Protein AF-A0A2J8VV46-F1 (afdb_monomer)

Radius of gyration: 26.84 Å; Cα contacts (8 Å, |Δi|>4): 130; chains: 1; bounding box: 51×38×91 Å

Secondary structure (DSSP, 8-state):
-HHHHHHHHHHHHHHHHHHHHHHHHHHHHHHHHHHHHHHHHHHHHHHHHHHHHHHHTT-HHHHHHHHHHTT-HHHHHHHHHHS-HHHHHTSSSPSS-HHHHHHHHHHHHH--SSSHHHHHHHHHHHHHT--TT-TTTHHHHHHHHHHHHHHHHHHHHH-TT-TTHHHHHHHHHHTT-

Sequence (177 aa):
QSATEQMAATVASSVRAEVQHQLHVAVGSLQESILAQVQRIVKGEAQQAHILQLLQQGHLNQAFQQALTAADLNLVLYVCETVDPAQVFGQPPCPLSQPVLLSLIQQLASDLGTRTDLKLSYLEEAVMHLDHSDPITRDHMGSVMAQVRQKLFQFLQAEPHNSLGKAARRLSLMLHG

Foldseek 3Di:
DVVVVVVVVVVVVVVVVVVVVVVVVVVVVVVVVVVVVVVVVVVVVVLLVVLVVCVVVVVLQVSLVSQLVVVDLVSNVSSLVVDDLCSQLVDVPRSHDQVSLLSLLLSLLVDCPPPNVSSLSSNQSSLVNHDCPDPVCVVVNLVSLVSSLVSLVVVCVVCVPDPCNVSSVVSNVSSVD

InterPro domains:
  IPR044938 Enhancer of mRNA-decapping protein 4, conserved C-terminal domain superfamily [G3DSA:1.10.220.100] (96-177)
  IPR045152 Enhancer of mRNA-decapping protein 4-like [PTHR15598] (1-176)
  IPR049404 Enhancer of mRNA-decapping protein 4, C-terminal [PF21289] (51-171)

Organism: Pongo abelii (NCBI:txid9601)

Solvent-accessible surface area (backbone atoms only — not comparable to full-atom values): 9907 Å² total; per-residue (Å²): 115,69,69,63,55,53,51,52,53,51,51,53,52,52,53,51,51,50,52,53,49,53,49,51,54,52,52,50,54,50,50,53,52,50,52,54,48,51,52,50,52,54,51,51,53,52,50,51,52,52,33,51,52,29,48,75,71,64,40,50,41,59,26,52,43,53,25,60,72,65,75,38,66,67,52,39,47,51,53,58,73,73,43,59,60,64,72,51,65,66,38,88,74,56,62,58,48,67,64,50,38,53,51,49,42,49,57,47,43,73,56,68,88,61,70,40,68,63,40,50,56,46,41,47,56,42,60,73,70,58,60,78,80,39,85,85,43,42,86,52,43,66,60,48,51,53,52,40,46,53,41,46,52,52,50,44,66,75,40,79,83,43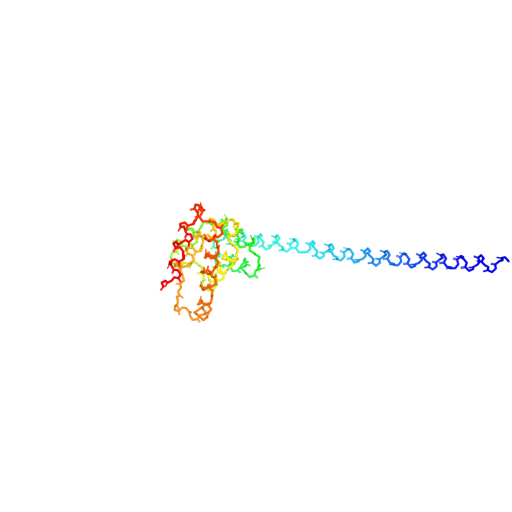,86,62,46,60,58,50,50,52,48,48,53,64,74,72,112

Structure (mmCIF, N/CA/C/O backbone):
data_AF-A0A2J8VV46-F1
#
_entry.id   AF-A0A2J8VV46-F1
#
loop_
_atom_site.group_PDB
_atom_site.id
_atom_site.type_symbol
_atom_site.label_atom_id
_atom_site.label_alt_id
_atom_site.label_comp_id
_atom_site.label_asym_id
_atom_site.label_entity_id
_atom_site.label_seq_id
_atom_site.pdbx_PDB_ins_code
_atom_site.Cartn_x
_atom_site.Cartn_y
_atom_site.Cartn_z
_atom_site.occupancy
_atom_site.B_iso_or_equiv
_atom_site.auth_seq_id
_atom_site.auth_comp_id
_atom_site.auth_asym_id
_atom_site.auth_atom_id
_atom_site.pdbx_PDB_model_num
ATOM 1 N N . GLN A 1 1 ? -28.774 16.387 70.006 1.00 58.16 1 GLN A N 1
ATOM 2 C CA . GLN A 1 1 ? -28.883 15.190 69.141 1.00 58.16 1 GLN A CA 1
ATOM 3 C C . GLN A 1 1 ? -29.430 15.527 67.752 1.00 58.16 1 GLN A C 1
ATOM 5 O O . GLN A 1 1 ? -28.838 15.073 66.790 1.00 58.16 1 GLN A O 1
ATOM 10 N N . SER A 1 2 ? -30.426 16.413 67.623 1.00 70.88 2 SER A N 1
ATOM 11 C CA . SER A 1 2 ? -30.990 16.819 66.319 1.00 70.88 2 SER A CA 1
ATOM 12 C C . SER A 1 2 ? -29.991 17.423 65.303 1.00 70.88 2 SER A C 1
ATOM 14 O O . SER A 1 2 ? -30.070 17.097 64.125 1.00 70.88 2 SER A O 1
ATOM 16 N N . ALA A 1 3 ? -29.026 18.254 65.721 1.00 72.12 3 ALA A N 1
ATOM 17 C CA . ALA A 1 3 ? -28.142 18.958 64.777 1.00 72.12 3 ALA A CA 1
ATOM 18 C C . ALA A 1 3 ? -27.161 18.034 64.023 1.00 72.12 3 ALA A C 1
ATOM 20 O O . ALA A 1 3 ? -26.910 18.226 62.834 1.00 72.12 3 ALA A O 1
ATOM 21 N N . THR A 1 4 ? -26.627 17.007 64.690 1.00 77.06 4 THR A N 1
ATOM 22 C CA . THR A 1 4 ? -25.705 16.030 64.089 1.00 77.06 4 THR A CA 1
ATOM 23 C C . THR A 1 4 ? -26.405 15.116 63.079 1.00 77.06 4 THR A C 1
ATOM 25 O O . THR A 1 4 ? -25.836 14.829 62.028 1.00 77.06 4 THR A O 1
ATOM 28 N N . GLU A 1 5 ? -27.651 14.711 63.343 1.00 77.81 5 GLU A N 1
ATOM 29 C CA . GLU A 1 5 ? -28.465 13.921 62.403 1.00 77.81 5 GLU A CA 1
ATOM 30 C C . GLU A 1 5 ? -28.838 14.726 61.149 1.00 77.81 5 GLU A C 1
ATOM 32 O O . GLU A 1 5 ? -28.789 14.210 60.032 1.00 77.81 5 GLU A O 1
ATOM 37 N N . GLN A 1 6 ? -29.136 16.017 61.316 1.00 79.00 6 GLN A N 1
ATOM 38 C CA . GLN A 1 6 ? -29.480 16.921 60.215 1.00 79.00 6 GLN A CA 1
ATOM 39 C C . GLN A 1 6 ? -28.281 17.186 59.288 1.00 79.00 6 GLN A C 1
ATOM 41 O O . GLN A 1 6 ? -28.416 17.196 58.060 1.00 79.00 6 GLN A O 1
ATOM 46 N N . MET A 1 7 ? -27.082 17.321 59.864 1.00 82.38 7 MET A N 1
ATOM 47 C CA . MET A 1 7 ? -25.827 17.416 59.112 1.00 82.38 7 MET A CA 1
ATOM 48 C C . MET A 1 7 ? -25.531 16.129 58.332 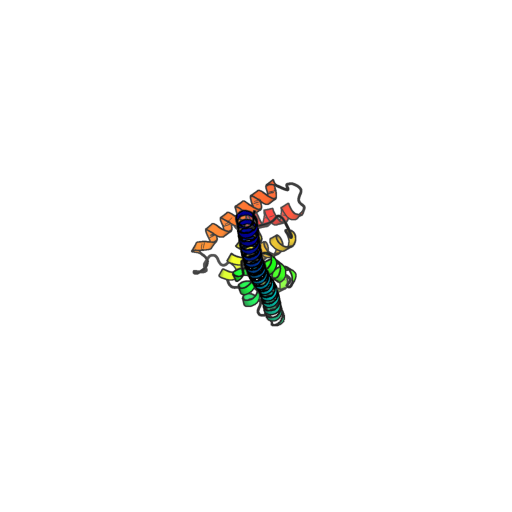1.00 82.38 7 MET A C 1
ATOM 50 O O . MET A 1 7 ? -25.214 16.195 57.146 1.00 82.38 7 MET A O 1
ATOM 54 N N . ALA A 1 8 ? -25.686 14.959 58.962 1.00 81.56 8 ALA A N 1
ATOM 55 C CA . ALA A 1 8 ? -25.467 13.668 58.308 1.00 81.56 8 ALA A CA 1
ATOM 56 C C . ALA A 1 8 ? -26.429 13.441 57.126 1.00 81.56 8 ALA A C 1
ATOM 58 O O . ALA A 1 8 ? -26.005 12.990 56.061 1.00 81.56 8 ALA A O 1
ATOM 59 N N . ALA A 1 9 ? -27.704 13.817 57.275 1.00 82.19 9 ALA A N 1
ATOM 60 C CA . ALA A 1 9 ? -28.692 13.737 56.199 1.00 82.19 9 ALA A CA 1
ATOM 61 C C . ALA A 1 9 ? -28.336 14.640 55.003 1.00 82.19 9 ALA A C 1
ATOM 63 O O . ALA A 1 9 ? -28.466 14.210 53.854 1.00 82.19 9 ALA A O 1
ATOM 64 N N . THR A 1 10 ? -27.833 15.849 55.275 1.00 87.12 10 THR A N 1
ATOM 65 C CA . THR A 1 10 ? -27.414 16.824 54.251 1.00 87.12 10 THR A CA 1
ATOM 66 C C . THR A 1 10 ? -26.174 16.350 53.493 1.00 87.12 10 THR A C 1
ATOM 68 O O . THR A 1 10 ? -26.126 16.411 52.266 1.00 87.12 10 THR A O 1
ATOM 71 N N . VAL A 1 11 ? -25.178 15.806 54.200 1.00 88.06 11 VAL A N 1
ATOM 72 C CA . VAL A 1 11 ? -23.990 15.217 53.560 1.00 88.06 11 VAL A CA 1
ATOM 73 C C . VAL A 1 11 ? -24.396 14.035 52.681 1.00 88.06 11 VAL A C 1
ATOM 75 O O . VAL A 1 11 ? -23.964 13.946 51.535 1.00 88.06 11 VAL A O 1
ATOM 78 N N . ALA A 1 12 ? -25.279 13.159 53.166 1.00 86.62 12 ALA A N 1
ATOM 79 C CA . ALA A 1 12 ? -25.742 12.011 52.396 1.00 86.62 12 ALA A CA 1
ATOM 80 C C . ALA A 1 12 ? -26.534 12.415 51.138 1.00 86.62 12 ALA A C 1
ATOM 82 O O . ALA A 1 12 ? -26.408 11.751 50.109 1.00 86.62 12 ALA A O 1
ATOM 83 N N . SER A 1 13 ? -27.338 13.486 51.181 1.00 88.38 13 SER A N 1
ATOM 84 C CA . SER A 1 13 ? -28.029 13.987 49.984 1.00 88.38 13 SER A CA 1
ATOM 85 C C . SER A 1 13 ? -27.064 14.606 48.979 1.00 88.38 13 SER A C 1
ATOM 87 O O . SER A 1 13 ? -27.184 14.313 47.793 1.00 88.38 13 SER A O 1
ATOM 89 N N . SER A 1 14 ? -26.084 15.386 49.442 1.00 89.94 14 SER A N 1
ATOM 90 C CA . SER A 1 14 ? -25.058 15.970 48.572 1.00 89.94 14 SER A CA 1
ATOM 91 C C . SER A 1 14 ? -24.188 14.899 47.915 1.00 89.94 14 SER A C 1
ATOM 93 O O . SER A 1 14 ? -23.981 14.944 46.708 1.00 89.94 14 SER A O 1
ATOM 95 N N . VAL A 1 15 ? -23.752 13.881 48.668 1.00 89.56 15 VAL A N 1
ATOM 96 C CA . VAL A 1 15 ? -22.986 12.749 48.116 1.00 89.56 15 VAL A CA 1
ATOM 97 C C . VAL A 1 15 ? -23.811 11.980 47.083 1.00 89.56 15 VAL A C 1
ATOM 99 O O . VAL A 1 15 ? -23.290 11.633 46.029 1.00 89.56 15 VAL A O 1
ATOM 102 N N . ARG A 1 16 ? -25.107 11.736 47.333 1.00 92.00 16 ARG A N 1
ATOM 103 C CA . ARG A 1 16 ? -25.983 11.081 46.345 1.00 92.00 16 ARG A CA 1
ATOM 104 C C . ARG A 1 16 ? -26.136 11.903 45.066 1.00 92.00 16 ARG A C 1
ATOM 106 O O . ARG A 1 16 ? -26.055 11.323 43.989 1.00 92.00 16 ARG A O 1
ATOM 113 N N . ALA A 1 17 ? -26.339 13.214 45.183 1.00 88.62 17 ALA A N 1
ATOM 114 C CA . ALA A 1 17 ? -26.474 14.102 44.031 1.00 88.62 17 ALA A CA 1
ATOM 115 C C . ALA A 1 17 ? -25.184 14.143 43.197 1.00 88.62 17 ALA A C 1
ATOM 117 O O . ALA A 1 17 ? -25.245 14.018 41.977 1.00 88.62 17 ALA A O 1
ATOM 118 N N . GLU A 1 18 ? -24.025 14.225 43.855 1.00 90.00 18 GLU A N 1
ATOM 119 C CA . GLU A 1 18 ? -22.720 14.199 43.192 1.00 90.00 18 GLU A CA 1
ATOM 120 C C . GLU A 1 18 ? -22.473 12.860 42.486 1.00 90.00 18 GLU A C 1
ATOM 122 O O . GLU A 1 18 ? -22.102 12.832 41.317 1.00 90.00 18 GLU A O 1
ATOM 127 N N . VAL A 1 19 ? -22.757 11.731 43.148 1.00 91.44 19 VAL A N 1
ATOM 128 C CA . VAL A 1 19 ? -22.641 10.396 42.535 1.00 91.44 19 VAL A CA 1
ATOM 129 C C . VAL A 1 19 ? -23.578 10.257 41.333 1.00 91.44 19 VAL A C 1
ATOM 131 O O . VAL A 1 19 ? -23.169 9.720 40.307 1.00 91.44 19 VAL A O 1
ATOM 134 N N . GLN A 1 20 ? -24.815 10.753 41.420 1.00 88.00 20 GLN A N 1
ATOM 135 C CA . GLN A 1 20 ? -25.753 10.744 40.293 1.00 88.00 20 GLN A CA 1
ATOM 136 C C . GLN A 1 20 ? -25.276 11.628 39.137 1.00 88.00 20 GLN A C 1
ATOM 138 O O . GLN A 1 20 ? -25.400 11.225 37.981 1.00 88.00 20 GLN A O 1
ATOM 143 N N . HIS A 1 21 ? -24.711 12.799 39.433 1.00 91.44 21 HIS A N 1
ATOM 144 C CA . HIS A 1 21 ? -24.159 13.693 38.422 1.00 91.44 21 HIS A CA 1
ATOM 145 C C . HIS A 1 21 ? -22.956 13.059 37.720 1.00 91.44 21 HIS A C 1
ATOM 147 O O . HIS A 1 21 ? -22.949 12.950 36.496 1.00 91.44 21 HIS A O 1
ATOM 153 N N . GLN A 1 22 ? -21.998 12.540 38.490 1.00 90.31 22 GLN A N 1
ATOM 154 C CA . GLN A 1 22 ? -20.822 11.847 37.966 1.00 90.31 22 GLN A CA 1
ATOM 155 C C . GLN A 1 22 ? -21.205 10.611 37.150 1.00 90.31 22 GLN A C 1
ATOM 157 O O . GLN A 1 22 ? -20.626 10.368 36.094 1.00 90.31 22 GLN A O 1
ATOM 162 N N . LEU A 1 23 ? -22.222 9.859 37.584 1.00 89.50 23 LEU A N 1
ATOM 163 C CA . LEU A 1 23 ? -22.742 8.732 36.814 1.00 89.50 23 LEU A CA 1
ATOM 164 C C . LEU A 1 23 ? -23.361 9.194 35.489 1.00 89.50 23 LEU A C 1
ATOM 166 O O . LEU A 1 23 ? -23.112 8.575 34.459 1.00 89.50 23 LEU A O 1
ATOM 170 N N . HIS A 1 24 ? -24.129 10.284 35.487 1.00 89.88 24 HIS A N 1
ATOM 171 C CA . HIS A 1 24 ? -24.726 10.827 34.267 1.00 89.88 24 HIS A CA 1
ATOM 172 C C . HIS A 1 24 ? -23.661 11.314 33.274 1.00 89.88 24 HIS A C 1
ATOM 174 O O . HIS A 1 24 ? -23.725 10.979 32.092 1.00 89.88 24 HIS A O 1
ATOM 180 N N . VAL A 1 25 ? -22.642 12.030 33.759 1.00 92.25 25 VAL A N 1
ATOM 181 C CA . VAL A 1 25 ? -21.500 12.487 32.950 1.00 92.25 25 VAL A CA 1
ATOM 182 C C . VAL A 1 25 ? -20.705 11.298 32.396 1.00 92.25 25 VAL A C 1
ATOM 184 O O . VAL A 1 25 ? -20.372 11.266 31.209 1.00 92.25 25 VAL A O 1
ATOM 187 N N . ALA A 1 26 ? -20.445 10.276 33.218 1.00 87.88 26 ALA A N 1
ATOM 188 C CA . ALA A 1 26 ? -19.743 9.069 32.786 1.00 87.88 26 ALA A CA 1
ATOM 189 C C . ALA A 1 26 ? -20.532 8.300 31.713 1.00 87.88 26 ALA A C 1
ATOM 191 O O . ALA A 1 26 ? -19.963 7.900 30.700 1.00 87.88 26 ALA A O 1
ATOM 192 N N . VAL A 1 27 ? -21.848 8.141 31.882 1.00 90.69 27 VAL A N 1
ATOM 193 C CA . VAL A 1 27 ? -22.711 7.504 30.875 1.00 90.69 27 VAL A CA 1
ATOM 194 C C . VAL A 1 27 ? -22.736 8.315 29.576 1.00 90.69 27 VAL A C 1
ATOM 196 O O . VAL A 1 27 ? -22.608 7.725 28.505 1.00 90.69 27 VAL A O 1
ATOM 199 N N . GLY A 1 28 ? -22.832 9.647 29.654 1.00 85.12 28 GLY A N 1
ATOM 200 C CA . GLY A 1 28 ? -22.804 10.525 28.479 1.00 85.12 28 GLY A CA 1
ATOM 201 C C . GLY A 1 28 ? -21.503 10.406 27.678 1.00 85.12 28 GLY A C 1
ATOM 202 O O . GLY A 1 28 ? -21.536 10.167 26.473 1.00 85.12 28 GLY A O 1
ATOM 203 N N . SER A 1 29 ? -20.350 10.464 28.350 1.00 86.38 29 SER A N 1
ATOM 204 C CA . SER A 1 29 ? -19.045 10.323 27.680 1.00 86.38 29 SER A CA 1
ATOM 205 C C . SER A 1 29 ? -18.832 8.934 27.058 1.00 86.38 29 SER A C 1
ATOM 207 O O . SER A 1 29 ? -18.273 8.819 25.964 1.00 86.38 29 SER A O 1
ATOM 209 N N . LEU A 1 30 ? -19.323 7.867 27.701 1.00 89.56 30 LEU A N 1
ATOM 210 C CA . LEU A 1 30 ? -19.308 6.519 27.126 1.00 89.56 30 LEU A CA 1
ATOM 211 C C . LEU A 1 30 ? -20.183 6.427 25.871 1.00 89.56 30 LEU A C 1
ATOM 213 O O . LEU A 1 30 ? -19.753 5.840 24.879 1.00 89.56 30 LEU A O 1
ATOM 217 N N . GLN A 1 31 ? -21.380 7.021 25.885 1.00 84.69 31 GLN A N 1
ATOM 218 C CA . GLN A 1 31 ? -22.265 7.056 24.717 1.00 84.69 31 GLN A CA 1
ATOM 219 C C . GLN A 1 31 ? -21.617 7.780 23.535 1.00 84.69 31 GLN A C 1
ATOM 221 O O . GLN A 1 31 ? -21.617 7.241 22.429 1.00 84.69 31 GLN A O 1
ATOM 226 N N . GLU A 1 32 ? -21.017 8.951 23.761 1.00 86.69 32 GLU A N 1
ATOM 227 C CA . GLU A 1 32 ? -20.299 9.698 22.720 1.00 86.69 32 GLU A CA 1
ATOM 228 C C . GLU A 1 32 ? -19.142 8.884 22.127 1.00 86.69 32 GLU A C 1
ATOM 230 O O . GLU A 1 32 ? -18.981 8.822 20.905 1.00 86.69 32 GLU A O 1
ATOM 235 N N . SER A 1 33 ? -18.377 8.193 22.976 1.00 88.56 33 SER A N 1
ATOM 236 C CA . SER A 1 33 ? -17.278 7.330 22.535 1.00 88.56 33 SER A CA 1
ATOM 237 C C . SER A 1 33 ? -17.772 6.148 21.686 1.00 88.56 33 SER A C 1
ATOM 239 O O . SER A 1 33 ? -17.210 5.868 20.623 1.00 88.56 33 SER A O 1
ATOM 241 N N . ILE A 1 34 ? -18.874 5.502 22.094 1.00 89.56 34 ILE A N 1
ATOM 242 C CA . ILE A 1 34 ? -19.514 4.417 21.332 1.00 89.56 34 ILE A CA 1
ATOM 243 C C . ILE A 1 34 ? -19.998 4.930 19.972 1.00 89.56 34 ILE A C 1
ATOM 245 O O . ILE A 1 34 ? -19.707 4.312 18.949 1.00 89.56 34 ILE A O 1
ATOM 249 N N . LEU A 1 35 ? -20.688 6.073 19.937 1.00 88.31 35 LEU A N 1
ATOM 250 C CA . LEU A 1 35 ? -21.162 6.699 18.700 1.00 88.31 35 LEU A CA 1
ATOM 251 C C . LEU A 1 35 ? -20.006 7.008 17.741 1.00 88.31 35 LEU A C 1
ATOM 253 O O . LEU A 1 35 ? -20.071 6.640 16.567 1.00 88.31 35 LEU A O 1
ATOM 257 N N . ALA A 1 36 ? -18.922 7.608 18.238 1.00 80.62 36 ALA A N 1
ATOM 258 C CA . ALA A 1 36 ? -17.740 7.903 17.432 1.00 80.62 36 ALA A CA 1
ATOM 259 C C . ALA A 1 36 ? -17.078 6.630 16.877 1.00 80.62 36 ALA A C 1
ATOM 261 O O . ALA A 1 36 ? -16.546 6.630 15.763 1.00 80.62 36 ALA A O 1
ATOM 262 N N . GLN A 1 37 ? -17.100 5.533 17.636 1.00 81.25 37 GLN A N 1
ATOM 263 C CA . GLN A 1 37 ? -16.557 4.254 17.192 1.00 81.25 37 GLN A CA 1
ATOM 264 C C . GLN A 1 37 ? -17.450 3.571 16.151 1.00 81.25 37 GLN A C 1
ATOM 266 O O . GLN A 1 37 ? -16.933 3.102 15.138 1.00 81.25 37 GLN A O 1
ATOM 271 N N . VAL A 1 38 ? -18.772 3.583 16.334 1.00 87.44 38 VAL A N 1
ATOM 272 C CA . VAL A 1 38 ? -19.731 3.078 15.337 1.00 87.44 38 VAL A CA 1
ATOM 273 C C . VAL A 1 38 ? -19.603 3.855 14.028 1.00 87.44 38 VAL A C 1
ATOM 275 O O . VAL A 1 38 ? -19.510 3.247 12.966 1.00 87.44 38 VAL A O 1
ATOM 278 N N . GLN A 1 39 ? -19.505 5.186 14.084 1.00 75.69 39 GLN A N 1
ATOM 279 C CA . GLN A 1 39 ? -19.287 6.009 12.890 1.00 75.69 39 GLN A CA 1
ATOM 280 C C . GLN A 1 39 ? -17.984 5.654 12.164 1.00 75.69 39 GLN A C 1
ATOM 282 O O . GLN A 1 39 ? -17.961 5.625 10.935 1.00 75.69 39 GLN A O 1
ATOM 287 N N . ARG A 1 40 ? -16.907 5.351 12.902 1.00 76.62 40 ARG A N 1
ATOM 288 C CA . ARG A 1 40 ? -15.645 4.882 12.307 1.00 76.62 40 ARG A CA 1
ATOM 289 C C . ARG A 1 40 ? -15.806 3.540 11.597 1.00 76.62 40 ARG A C 1
ATOM 291 O O . ARG A 1 40 ? -15.316 3.409 10.480 1.00 76.62 40 ARG A O 1
ATOM 298 N N . ILE A 1 41 ? -16.511 2.588 12.209 1.00 78.31 41 ILE A N 1
ATOM 299 C CA . ILE A 1 41 ? -16.775 1.267 11.616 1.00 78.31 41 ILE A CA 1
ATOM 300 C C . ILE A 1 41 ? -17.588 1.421 10.327 1.00 78.31 41 ILE A C 1
ATOM 302 O O . ILE A 1 41 ? -17.143 0.987 9.268 1.00 78.31 41 ILE A O 1
ATOM 306 N N . VAL A 1 42 ? -18.716 2.135 10.390 1.00 79.31 42 VAL A N 1
ATOM 307 C CA . VAL A 1 42 ? -19.597 2.363 9.232 1.00 79.31 42 VAL A CA 1
ATOM 308 C C . VAL A 1 42 ? -18.861 3.089 8.105 1.00 79.31 42 VAL A C 1
ATOM 310 O O . VAL A 1 42 ? -19.026 2.755 6.934 1.00 79.31 42 VAL A O 1
ATOM 313 N N . LYS A 1 43 ? -18.014 4.073 8.435 1.00 77.31 43 LYS A N 1
ATOM 314 C CA . LYS A 1 43 ? -17.208 4.782 7.435 1.00 77.31 43 LYS A CA 1
ATOM 315 C C . LYS A 1 43 ? -16.207 3.852 6.741 1.00 77.31 43 LYS A C 1
ATOM 317 O O . LYS A 1 43 ? -16.054 3.959 5.526 1.00 77.31 43 LYS A O 1
ATOM 322 N N . GLY A 1 44 ? -15.556 2.960 7.490 1.00 77.94 44 GLY A N 1
ATOM 323 C CA . GLY A 1 44 ? -14.637 1.964 6.933 1.00 77.94 44 GLY A CA 1
ATOM 324 C C . GLY A 1 44 ? -15.342 1.002 5.975 1.00 77.94 44 GLY A C 1
ATOM 325 O O . GLY A 1 44 ? -14.895 0.824 4.843 1.00 77.94 44 GLY A O 1
ATOM 326 N N . GLU A 1 45 ? -16.498 0.468 6.376 1.00 79.69 45 GLU A N 1
ATOM 327 C CA . GLU A 1 45 ? -17.309 -0.418 5.527 1.00 79.69 45 GLU A CA 1
ATOM 328 C C . GLU A 1 45 ? -17.801 0.290 4.257 1.00 79.69 45 GLU A C 1
ATOM 330 O O . GLU A 1 45 ? -17.712 -0.260 3.158 1.00 79.69 45 GLU A O 1
ATOM 335 N N . ALA A 1 46 ? -18.255 1.542 4.374 1.00 85.12 46 ALA A N 1
ATOM 336 C CA . ALA A 1 46 ? -18.685 2.336 3.226 1.00 85.12 46 ALA A CA 1
ATOM 337 C C . ALA A 1 46 ? -17.533 2.624 2.246 1.00 85.12 46 ALA A C 1
ATOM 339 O O . ALA A 1 46 ? -17.732 2.584 1.030 1.00 85.12 46 ALA A O 1
ATOM 340 N N . GLN A 1 47 ? -16.321 2.889 2.752 1.00 87.38 47 GLN A N 1
ATOM 341 C CA . GLN A 1 47 ? -15.134 3.062 1.909 1.00 87.38 47 GLN A CA 1
ATOM 342 C C . GLN A 1 47 ? -14.795 1.779 1.152 1.00 87.38 47 GLN A C 1
ATOM 344 O O . GLN A 1 47 ? -14.574 1.833 -0.057 1.00 87.38 47 GLN A O 1
ATOM 349 N N . GLN A 1 48 ? -14.804 0.635 1.835 1.00 90.81 48 GLN A N 1
ATOM 350 C CA . GLN A 1 48 ? -14.528 -0.656 1.214 1.00 90.81 48 GLN A CA 1
ATOM 351 C C . GLN A 1 48 ? -15.567 -1.006 0.139 1.00 90.81 48 GLN A C 1
ATOM 353 O O . GLN A 1 48 ? -15.198 -1.414 -0.962 1.00 90.81 48 GLN A O 1
ATOM 358 N N . ALA A 1 49 ? -16.854 -0.774 0.414 1.00 90.94 49 ALA A N 1
ATOM 359 C CA . ALA A 1 49 ? -17.927 -0.984 -0.554 1.00 90.94 49 ALA A CA 1
ATOM 360 C C . ALA A 1 49 ? -17.773 -0.090 -1.795 1.00 90.94 49 ALA A C 1
ATOM 362 O O . ALA A 1 49 ? -17.935 -0.562 -2.922 1.00 90.94 49 ALA A O 1
ATOM 363 N N . HIS A 1 50 ? -17.419 1.187 -1.611 1.00 93.62 50 HIS A N 1
ATOM 364 C CA . HIS A 1 50 ? -17.210 2.092 -2.741 1.00 93.62 50 HIS A CA 1
ATOM 365 C C . HIS A 1 50 ? -16.005 1.683 -3.595 1.00 93.62 50 HIS A C 1
ATOM 367 O O . HIS A 1 50 ? -16.095 1.663 -4.821 1.00 93.62 50 HIS A O 1
ATOM 373 N N . ILE A 1 51 ? -14.904 1.285 -2.956 1.00 95.00 51 ILE A N 1
ATOM 374 C CA . ILE A 1 51 ? -13.720 0.761 -3.640 1.00 95.00 51 ILE A CA 1
ATOM 375 C C . ILE A 1 51 ? -14.073 -0.484 -4.451 1.00 95.00 51 ILE A C 1
ATOM 377 O O . ILE A 1 51 ? -13.731 -0.557 -5.628 1.00 95.00 51 ILE A O 1
ATOM 381 N N . LEU A 1 52 ? -14.805 -1.434 -3.866 1.00 94.50 52 LEU A N 1
ATOM 382 C CA . LEU A 1 52 ? -15.235 -2.636 -4.577 1.00 94.50 52 LEU A CA 1
ATOM 383 C C . LEU A 1 52 ? -16.080 -2.291 -5.811 1.00 94.50 52 LEU A C 1
ATOM 385 O O . LEU A 1 52 ? -15.883 -2.877 -6.874 1.00 94.50 52 LEU A O 1
ATOM 389 N N . GLN A 1 53 ? -16.973 -1.307 -5.697 1.00 95.31 53 GLN A N 1
ATOM 390 C CA . GLN A 1 53 ? -17.758 -0.825 -6.831 1.00 95.31 53 GLN A CA 1
ATOM 391 C C . GLN A 1 53 ? -16.861 -0.256 -7.945 1.00 95.31 53 GLN A C 1
ATOM 393 O O . GLN A 1 53 ? -17.081 -0.561 -9.116 1.00 95.31 53 GLN A O 1
ATOM 398 N N . LEU A 1 54 ? -15.837 0.534 -7.603 1.00 96.31 54 LEU A N 1
ATOM 399 C CA . LEU A 1 54 ? -14.874 1.061 -8.579 1.00 96.31 54 LEU A CA 1
ATOM 400 C C . LEU A 1 54 ? -14.094 -0.065 -9.272 1.00 96.31 54 LEU A C 1
ATOM 402 O O . LEU A 1 54 ? -13.923 -0.028 -10.490 1.00 96.31 54 LEU A O 1
ATOM 406 N N . LEU A 1 55 ? -13.673 -1.090 -8.525 1.00 95.06 55 LEU A N 1
ATOM 407 C CA . LEU A 1 55 ? -12.984 -2.259 -9.080 1.00 95.06 55 LEU A CA 1
ATOM 408 C C . LEU A 1 55 ? -13.872 -3.032 -10.061 1.00 95.06 55 LEU A C 1
ATOM 410 O O . LEU A 1 55 ? -13.429 -3.358 -11.159 1.00 95.06 55 LEU A O 1
ATOM 414 N N . GLN A 1 56 ? -15.141 -3.256 -9.712 1.00 93.56 56 GLN A N 1
ATOM 415 C CA . GLN A 1 56 ? -16.112 -3.927 -10.586 1.00 93.56 56 GLN A CA 1
ATOM 416 C C . GLN A 1 56 ? -16.405 -3.142 -11.871 1.00 93.56 56 GLN A C 1
ATOM 418 O O . GLN A 1 56 ? -16.684 -3.739 -12.908 1.00 93.56 56 GLN A O 1
ATOM 423 N N . GLN A 1 57 ? -16.326 -1.812 -11.817 1.00 94.50 57 GLN A N 1
ATOM 424 C CA . GLN A 1 57 ? -16.472 -0.933 -12.981 1.00 94.50 57 GLN A CA 1
ATOM 425 C C . GLN A 1 57 ? -15.187 -0.829 -13.822 1.00 94.50 57 GLN A C 1
ATOM 427 O O . GLN A 1 57 ? -15.187 -0.171 -14.858 1.00 94.50 57 GLN A O 1
ATOM 432 N N . GLY A 1 58 ? -14.084 -1.453 -13.391 1.00 92.69 58 GLY A N 1
ATOM 433 C CA . GLY A 1 58 ? -12.782 -1.355 -14.052 1.00 92.69 58 GLY A CA 1
ATOM 434 C C . GLY A 1 58 ? -12.052 -0.031 -13.797 1.00 92.69 58 GLY A C 1
ATOM 435 O O . GLY A 1 58 ? -11.026 0.238 -14.418 1.00 92.69 58 GLY A O 1
ATOM 436 N N . HIS A 1 59 ? -12.531 0.802 -12.869 1.00 95.88 59 HIS A N 1
ATOM 437 C CA . HIS A 1 59 ? -11.913 2.079 -12.504 1.00 95.88 59 HIS A CA 1
ATOM 438 C C . HIS A 1 59 ? -10.728 1.875 -11.543 1.00 95.88 59 HIS A C 1
ATOM 440 O O . HIS A 1 59 ? -10.703 2.392 -10.422 1.00 95.88 59 HIS A O 1
ATOM 446 N N . LEU A 1 60 ? -9.721 1.117 -11.990 1.00 96.25 60 LEU A N 1
ATOM 447 C CA . LEU A 1 60 ? -8.599 0.665 -11.163 1.00 96.25 60 LEU A CA 1
ATOM 448 C C . LEU A 1 60 ? -7.844 1.830 -10.509 1.00 96.25 60 LEU A C 1
ATOM 450 O O . LEU A 1 60 ? -7.683 1.843 -9.292 1.00 96.25 60 LEU A O 1
ATOM 454 N N . ASN A 1 61 ? -7.450 2.853 -11.275 1.00 96.62 61 ASN A N 1
ATOM 455 C CA . ASN A 1 61 ? -6.715 3.998 -10.721 1.00 96.62 61 ASN A CA 1
ATOM 456 C C . ASN A 1 61 ? -7.467 4.692 -9.581 1.00 96.62 61 ASN A C 1
ATOM 458 O O . ASN A 1 61 ? -6.856 5.056 -8.582 1.00 96.62 61 ASN A O 1
ATOM 462 N N . GLN A 1 62 ? -8.786 4.859 -9.715 1.00 97.25 62 GLN A N 1
ATOM 463 C CA . GLN A 1 62 ? -9.607 5.511 -8.693 1.00 97.25 62 GLN A CA 1
ATOM 464 C C . GLN A 1 62 ? -9.721 4.647 -7.435 1.00 97.25 62 GLN A C 1
ATOM 466 O O . GLN A 1 62 ? -9.573 5.165 -6.331 1.00 97.25 62 GLN A O 1
ATOM 471 N N . ALA A 1 63 ? -9.919 3.336 -7.595 1.00 96.94 63 ALA A N 1
ATOM 472 C CA . ALA A 1 63 ? -9.985 2.406 -6.472 1.00 96.94 63 ALA A CA 1
ATOM 473 C C . ALA A 1 63 ? -8.675 2.389 -5.667 1.00 96.94 63 ALA A C 1
ATOM 475 O O . ALA A 1 63 ? -8.694 2.543 -4.444 1.00 96.94 63 ALA A O 1
ATOM 476 N N . PHE A 1 64 ? -7.532 2.281 -6.356 1.00 97.19 64 PHE A N 1
ATOM 477 C CA . PHE A 1 64 ? -6.215 2.347 -5.721 1.0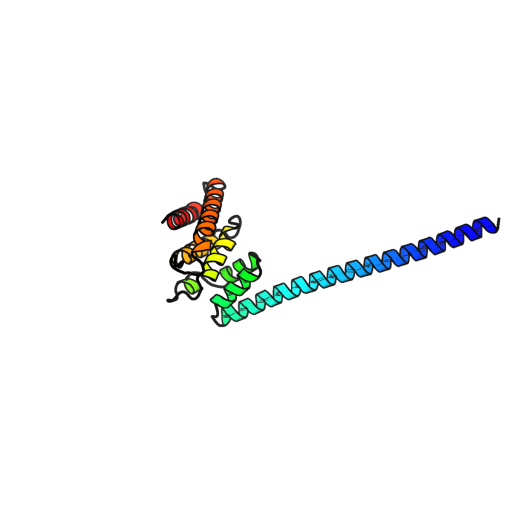0 97.19 64 PHE A CA 1
ATOM 478 C C . PHE A 1 64 ? -5.975 3.709 -5.068 1.00 97.19 64 PHE A C 1
ATOM 480 O O . PHE A 1 64 ? -5.597 3.768 -3.902 1.00 97.19 64 PHE A O 1
ATOM 487 N N . GLN A 1 65 ? -6.249 4.813 -5.769 1.00 97.00 65 GLN A N 1
ATOM 488 C CA . GLN A 1 65 ? -6.091 6.158 -5.213 1.00 97.00 65 GLN A CA 1
ATOM 489 C C . GLN A 1 65 ? -6.910 6.347 -3.930 1.00 97.00 65 GLN A C 1
ATOM 491 O O . GLN A 1 65 ? -6.410 6.916 -2.956 1.00 97.00 65 GLN A O 1
ATOM 496 N N . GLN A 1 66 ? -8.149 5.853 -3.903 1.00 95.44 66 GLN A N 1
ATOM 497 C CA . GLN A 1 66 ? -9.006 5.962 -2.731 1.00 95.44 66 GLN A CA 1
ATOM 498 C C . GLN A 1 66 ? -8.478 5.137 -1.552 1.00 95.44 66 GLN A C 1
ATOM 500 O O . GLN A 1 66 ? -8.465 5.636 -0.425 1.00 95.44 66 GLN A O 1
ATOM 505 N N . ALA A 1 67 ? -8.001 3.915 -1.805 1.00 95.50 67 ALA A N 1
ATOM 506 C CA . ALA A 1 67 ? -7.387 3.081 -0.776 1.00 95.50 67 ALA A CA 1
ATOM 507 C C . ALA A 1 67 ? -6.113 3.724 -0.196 1.00 95.50 67 ALA A C 1
ATOM 509 O O . ALA A 1 67 ? -5.951 3.789 1.021 1.00 95.50 67 ALA A O 1
ATOM 510 N N . LEU A 1 68 ? -5.246 4.268 -1.056 1.00 95.62 68 LEU A N 1
ATOM 511 C CA . LEU A 1 68 ? -3.993 4.919 -0.654 1.00 95.62 68 LEU A CA 1
ATOM 512 C C . LEU A 1 68 ? -4.248 6.202 0.154 1.00 95.62 68 LEU A C 1
ATOM 514 O O . LEU A 1 68 ? -3.598 6.448 1.168 1.00 95.62 68 LEU A O 1
ATOM 518 N N . THR A 1 69 ? -5.249 6.996 -0.239 1.00 93.44 69 THR A N 1
ATOM 519 C CA . THR A 1 69 ? -5.611 8.246 0.458 1.00 93.44 69 THR A CA 1
ATOM 520 C C . THR A 1 69 ? -6.193 7.990 1.851 1.00 93.44 69 THR A C 1
ATOM 522 O O . THR A 1 69 ? -6.117 8.855 2.722 1.00 93.44 69 THR A O 1
ATOM 525 N N . ALA A 1 70 ? -6.750 6.800 2.101 1.00 90.00 70 ALA A N 1
ATOM 526 C CA . ALA A 1 70 ? -7.229 6.421 3.428 1.00 90.00 70 ALA A CA 1
ATOM 527 C C . ALA A 1 70 ? -6.092 6.192 4.442 1.00 90.00 70 ALA A C 1
ATOM 529 O O . ALA A 1 70 ? -6.375 6.093 5.635 1.00 90.00 70 ALA A O 1
ATOM 530 N N . ALA A 1 71 ? -4.832 6.105 3.986 1.00 85.31 71 ALA A N 1
ATOM 531 C CA . ALA A 1 71 ? -3.656 5.803 4.806 1.00 85.31 71 ALA A CA 1
ATOM 532 C C . ALA A 1 71 ? -3.791 4.510 5.644 1.00 85.31 71 ALA A C 1
ATOM 534 O O . ALA A 1 71 ? -3.100 4.332 6.645 1.00 85.31 71 ALA A O 1
ATOM 535 N N . ASP A 1 72 ? -4.656 3.586 5.213 1.00 89.62 72 ASP A N 1
ATOM 536 C CA . ASP A 1 72 ? -4.862 2.281 5.834 1.00 89.62 72 ASP A CA 1
ATOM 537 C C . ASP A 1 72 ? -4.283 1.187 4.935 1.00 89.62 72 ASP A C 1
ATOM 539 O O . ASP A 1 72 ? -4.807 0.887 3.860 1.00 89.62 72 ASP A O 1
ATOM 543 N N . LEU A 1 73 ? -3.186 0.571 5.385 1.00 92.25 73 LEU A N 1
ATOM 544 C CA . LEU A 1 73 ? -2.540 -0.514 4.651 1.00 92.25 73 LEU A CA 1
ATOM 545 C C . LEU A 1 73 ? -3.479 -1.718 4.458 1.00 92.25 73 LEU A C 1
ATOM 547 O O . LEU A 1 73 ? -3.360 -2.408 3.450 1.00 92.25 73 LEU A O 1
ATOM 551 N N . ASN A 1 74 ? -4.431 -1.971 5.361 1.00 92.31 74 ASN A N 1
ATOM 552 C CA . ASN A 1 74 ? -5.381 -3.069 5.175 1.00 92.31 74 ASN A CA 1
ATOM 553 C C . ASN A 1 74 ? -6.315 -2.820 3.999 1.00 92.31 74 ASN A C 1
ATOM 555 O O . ASN A 1 74 ? -6.632 -3.764 3.282 1.00 92.31 74 ASN A O 1
ATOM 559 N N . LEU A 1 75 ? -6.709 -1.568 3.768 1.00 92.75 75 LEU A N 1
ATOM 560 C CA . LEU A 1 75 ? -7.557 -1.213 2.638 1.00 92.75 75 LEU A CA 1
ATOM 561 C C . LEU A 1 75 ? -6.798 -1.322 1.310 1.00 92.75 75 LEU A C 1
ATOM 563 O O . LEU A 1 75 ? -7.346 -1.800 0.322 1.00 92.75 75 LEU A O 1
ATOM 567 N N . VAL A 1 76 ? -5.515 -0.950 1.298 1.00 96.00 76 VAL A N 1
ATOM 568 C CA . VAL A 1 76 ? -4.637 -1.164 0.136 1.00 96.00 76 VAL A CA 1
ATOM 569 C C . VAL A 1 76 ? -4.458 -2.652 -0.143 1.00 96.00 76 VAL A C 1
ATOM 571 O O . VAL A 1 76 ? -4.600 -3.085 -1.282 1.00 96.00 76 VAL A O 1
ATOM 574 N N . LEU A 1 77 ? -4.205 -3.451 0.896 1.00 95.62 77 LEU A N 1
ATOM 575 C CA . LEU A 1 77 ? -4.063 -4.896 0.749 1.00 95.62 77 LEU A CA 1
ATOM 576 C C . LEU A 1 77 ? -5.376 -5.557 0.328 1.00 95.62 77 LEU A C 1
ATOM 578 O O . LEU A 1 77 ? -5.331 -6.460 -0.493 1.00 95.62 77 LEU A O 1
ATOM 582 N N . TYR A 1 78 ? -6.530 -5.063 0.782 1.00 94.69 78 TYR A N 1
ATOM 583 C CA . TYR A 1 78 ? -7.834 -5.506 0.289 1.00 94.69 78 TYR A CA 1
ATOM 584 C C . TYR A 1 78 ? -7.972 -5.297 -1.226 1.00 94.69 78 TYR A C 1
ATOM 586 O O . TYR A 1 78 ? -8.397 -6.208 -1.934 1.00 94.69 78 TYR A O 1
ATOM 594 N N . VAL A 1 79 ? -7.570 -4.132 -1.748 1.00 96.19 79 VAL A N 1
ATOM 595 C CA . VAL A 1 79 ? -7.571 -3.879 -3.200 1.00 96.19 79 VAL A CA 1
ATOM 596 C C . VAL A 1 79 ? -6.617 -4.828 -3.927 1.00 96.19 79 VAL A C 1
ATOM 598 O O . VAL A 1 79 ? -7.017 -5.442 -4.914 1.00 96.19 79 VAL A O 1
ATOM 601 N N . CYS A 1 80 ? -5.392 -4.986 -3.419 1.00 96.50 80 CYS A N 1
ATOM 602 C CA . CYS A 1 80 ? -4.392 -5.898 -3.981 1.00 96.50 80 CYS A CA 1
ATOM 603 C C . CYS A 1 80 ? -4.819 -7.375 -3.940 1.00 96.50 80 CYS A C 1
ATOM 605 O O . CYS A 1 80 ? -4.439 -8.143 -4.808 1.00 96.50 80 CYS A O 1
ATOM 607 N N . GLU A 1 81 ? -5.589 -7.798 -2.941 1.00 95.50 81 GLU A N 1
ATOM 608 C CA . GLU A 1 81 ? -6.131 -9.162 -2.859 1.00 95.50 81 GLU A CA 1
ATOM 609 C C . GLU A 1 81 ? -7.313 -9.370 -3.817 1.00 95.50 81 GLU A C 1
ATOM 611 O O . GLU A 1 81 ? -7.584 -10.494 -4.234 1.00 95.50 81 GLU A O 1
ATOM 616 N N . THR A 1 82 ? -8.027 -8.294 -4.157 1.00 94.50 82 THR A N 1
ATOM 617 C CA . THR A 1 82 ? -9.239 -8.346 -4.989 1.00 94.50 82 THR A CA 1
ATOM 618 C C . THR A 1 82 ? -8.927 -8.363 -6.486 1.00 94.50 82 THR A C 1
ATOM 620 O O . THR A 1 82 ? -9.741 -8.847 -7.272 1.00 94.50 82 THR A O 1
ATOM 623 N N . VAL A 1 83 ? -7.771 -7.839 -6.899 1.00 93.75 83 VAL A N 1
ATOM 624 C CA . VAL A 1 83 ? -7.366 -7.768 -8.309 1.00 93.75 83 VAL A CA 1
ATOM 625 C C . VAL A 1 83 ? -6.020 -8.452 -8.487 1.00 93.75 83 VAL A C 1
ATOM 627 O O . VAL A 1 83 ? -5.121 -8.269 -7.684 1.00 93.75 83 VAL A O 1
ATOM 630 N N . ASP A 1 84 ? -5.858 -9.236 -9.546 1.00 92.06 84 ASP A N 1
ATOM 631 C CA . ASP A 1 84 ? -4.557 -9.824 -9.875 1.00 92.06 84 ASP A CA 1
ATOM 632 C C . ASP A 1 84 ? -3.591 -8.719 -10.368 1.00 92.06 84 ASP A C 1
ATOM 634 O O . ASP A 1 84 ? -3.996 -7.916 -11.222 1.00 92.06 84 ASP A O 1
ATOM 638 N N . PRO A 1 85 ? -2.323 -8.660 -9.906 1.00 92.62 85 PRO A N 1
ATOM 639 C CA . PRO A 1 85 ? -1.302 -7.791 -10.491 1.00 92.62 85 PRO A CA 1
ATOM 640 C C . PRO A 1 85 ? -1.293 -7.813 -12.024 1.00 92.62 85 PRO A C 1
ATOM 642 O O . PRO A 1 85 ? -1.265 -6.755 -12.647 1.00 92.62 85 PRO A O 1
ATOM 645 N N . ALA A 1 86 ? -1.414 -8.985 -12.655 1.00 90.38 86 ALA A N 1
ATOM 646 C CA . ALA A 1 86 ? -1.419 -9.103 -14.111 1.00 90.38 86 ALA A CA 1
ATOM 647 C C . ALA A 1 86 ? -2.616 -8.387 -14.760 1.00 90.38 86 ALA A C 1
ATOM 649 O O . ALA A 1 86 ? -2.492 -7.848 -15.859 1.00 90.38 86 ALA A O 1
ATOM 650 N N . GLN A 1 87 ? -3.769 -8.325 -14.084 1.00 90.25 87 GLN A N 1
ATOM 651 C CA . GLN A 1 87 ? -4.923 -7.560 -14.564 1.00 90.25 87 GLN A CA 1
ATOM 652 C C . GLN A 1 87 ? -4.724 -6.054 -14.426 1.00 90.25 87 GLN A C 1
ATOM 654 O O . GLN A 1 87 ? -5.291 -5.303 -15.214 1.00 90.25 87 GLN A O 1
ATOM 659 N N . VAL A 1 88 ? -3.941 -5.602 -13.446 1.00 93.31 88 VAL A N 1
ATOM 660 C CA . VAL A 1 88 ? -3.633 -4.180 -13.273 1.00 93.31 88 VAL A CA 1
ATOM 661 C C . VAL A 1 88 ? -2.539 -3.755 -14.248 1.00 93.31 88 VAL A C 1
ATOM 663 O O . VAL A 1 88 ? -2.754 -2.862 -15.058 1.00 93.31 88 VAL A O 1
ATOM 666 N N . PHE A 1 89 ? -1.383 -4.408 -14.195 1.00 94.62 89 PHE A N 1
ATOM 667 C CA . PHE A 1 89 ? -0.158 -3.992 -14.878 1.00 94.62 89 PHE A CA 1
ATOM 668 C C . PHE A 1 89 ? -0.023 -4.552 -16.299 1.00 94.62 89 PHE A C 1
ATOM 670 O O . PHE A 1 89 ? 0.726 -4.013 -17.105 1.00 94.62 89 PHE A O 1
ATOM 677 N N . GLY A 1 90 ? -0.783 -5.592 -16.655 1.00 89.81 90 GLY A N 1
ATOM 678 C CA . GLY A 1 90 ? -0.768 -6.180 -17.998 1.00 89.81 90 GLY A CA 1
ATOM 679 C C . GLY A 1 90 ? -1.548 -5.393 -19.057 1.00 89.81 90 GLY A C 1
ATOM 680 O O . GLY A 1 90 ? -1.558 -5.796 -20.220 1.00 89.81 90 GLY A O 1
ATOM 681 N N . GLN A 1 91 ? -2.219 -4.297 -18.688 1.00 87.31 91 GLN A N 1
ATOM 682 C CA . GLN A 1 91 ? -2.962 -3.448 -19.624 1.00 87.31 91 GLN A CA 1
ATOM 683 C C . GLN A 1 91 ? -2.058 -2.324 -20.159 1.00 87.31 91 GLN A C 1
ATOM 685 O O . GLN A 1 91 ? -1.565 -1.535 -19.358 1.00 87.31 91 GLN A O 1
ATOM 690 N N . PRO A 1 92 ? -1.844 -2.198 -21.485 1.00 86.25 92 PRO A N 1
ATOM 691 C CA . PRO A 1 92 ? -1.169 -1.043 -22.069 1.00 86.25 92 PRO A CA 1
ATOM 692 C C . PRO A 1 92 ? -2.182 0.035 -22.527 1.00 86.25 92 PRO A C 1
ATOM 694 O O . PRO A 1 92 ? -3.060 -0.272 -23.337 1.00 86.25 92 PRO A O 1
ATOM 697 N N . PRO A 1 93 ? -2.053 1.310 -22.101 1.00 88.31 93 PRO A N 1
ATOM 698 C CA . PRO A 1 93 ? -1.125 1.812 -21.084 1.00 88.31 93 PRO A CA 1
ATOM 699 C C . PRO A 1 93 ? -1.539 1.377 -19.670 1.00 88.31 93 PRO A C 1
ATOM 701 O O . PRO A 1 93 ? -2.728 1.185 -19.414 1.00 88.31 93 PRO A O 1
ATOM 704 N N . CYS A 1 94 ? -0.563 1.267 -18.757 1.00 93.62 94 CYS A N 1
ATOM 705 C CA . CYS A 1 94 ? -0.830 0.908 -17.362 1.00 93.62 94 CYS A CA 1
ATOM 706 C C . CYS A 1 94 ? -1.887 1.864 -16.780 1.00 93.62 94 CYS A C 1
ATOM 708 O O . CYS A 1 94 ? -1.722 3.085 -16.877 1.00 93.62 94 CYS A O 1
ATOM 710 N N . PRO A 1 95 ? -2.979 1.345 -16.192 1.00 94.62 95 PRO A N 1
ATOM 711 C CA . PRO A 1 95 ? -4.098 2.161 -15.750 1.00 94.62 95 PRO A CA 1
ATOM 712 C C . PRO A 1 95 ? -3.729 3.024 -14.543 1.00 94.62 95 PRO A C 1
ATOM 714 O O . PRO A 1 95 ? -4.369 4.049 -14.321 1.00 94.62 95 PRO A O 1
ATOM 717 N N . LEU A 1 96 ? -2.727 2.627 -13.751 1.00 97.06 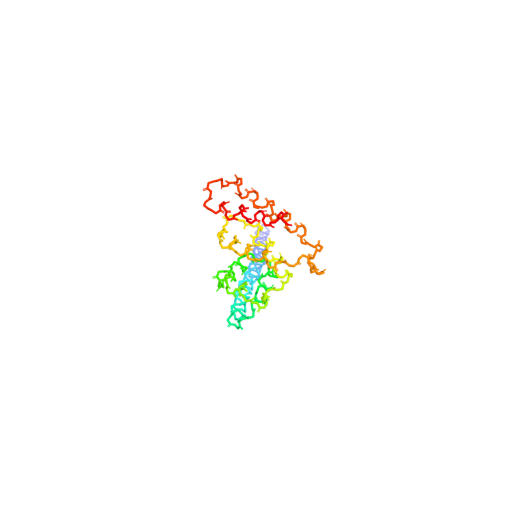96 LEU A N 1
ATOM 718 C CA . LEU A 1 96 ? -2.305 3.364 -12.566 1.00 97.06 96 LEU A CA 1
ATOM 719 C C . LEU A 1 96 ? -1.388 4.532 -12.938 1.00 97.06 96 LEU A C 1
ATOM 721 O O . LEU A 1 96 ? -0.349 4.366 -13.571 1.00 97.06 96 LEU A O 1
ATOM 725 N N . SER A 1 97 ? -1.762 5.725 -12.484 1.00 96.88 97 SER A N 1
ATOM 726 C CA . SER A 1 97 ? -0.952 6.935 -12.634 1.00 96.88 97 SER A CA 1
ATOM 727 C C . SER A 1 97 ? 0.333 6.884 -11.798 1.00 96.88 97 SER A C 1
ATOM 729 O O . SER A 1 97 ? 0.383 6.234 -10.754 1.00 96.88 97 SER A O 1
ATOM 731 N N . GLN A 1 98 ? 1.360 7.637 -12.205 1.00 97.12 98 GLN A N 1
ATOM 732 C CA . GLN A 1 98 ? 2.659 7.679 -11.516 1.00 97.12 98 GLN A CA 1
ATOM 733 C C . GLN A 1 98 ? 2.558 8.016 -10.015 1.00 97.12 98 GLN A C 1
ATOM 735 O O . GLN A 1 98 ? 3.175 7.312 -9.213 1.00 97.12 98 GLN A O 1
ATOM 740 N N . PRO A 1 99 ? 1.745 9.000 -9.569 1.00 96.81 99 PRO A N 1
ATOM 741 C CA . PRO A 1 99 ? 1.583 9.259 -8.137 1.00 96.81 99 PRO A CA 1
ATOM 742 C C . PRO A 1 99 ? 0.960 8.077 -7.387 1.00 96.81 99 PRO A C 1
ATOM 744 O O . PRO A 1 99 ? 1.383 7.760 -6.280 1.00 96.81 99 PRO A O 1
ATOM 747 N N . VAL A 1 100 ? -0.014 7.396 -8.002 1.00 97.56 100 VAL A N 1
ATOM 748 C CA . VAL A 1 100 ? -0.660 6.209 -7.423 1.00 97.56 100 VAL A CA 1
ATOM 749 C C . VAL A 1 100 ? 0.333 5.053 -7.318 1.00 97.56 100 VAL A C 1
ATOM 751 O O . VAL A 1 100 ? 0.395 4.416 -6.271 1.00 97.56 100 VAL A O 1
ATOM 754 N N . LEU A 1 101 ? 1.155 4.823 -8.347 1.00 97.38 101 LEU A N 1
ATOM 755 C CA . LEU A 1 101 ? 2.228 3.825 -8.319 1.00 97.38 101 LEU A CA 1
ATOM 756 C C . LEU A 1 101 ? 3.237 4.113 -7.207 1.00 97.38 101 LEU A C 1
ATOM 758 O O . LEU A 1 101 ? 3.553 3.227 -6.413 1.00 97.38 101 LEU A O 1
ATOM 762 N N . LEU A 1 102 ? 3.710 5.358 -7.107 1.00 96.88 102 LEU A N 1
ATOM 763 C CA . LEU A 1 102 ? 4.704 5.737 -6.109 1.00 96.88 102 LEU A CA 1
ATOM 764 C C . LEU A 1 102 ? 4.163 5.587 -4.679 1.00 96.88 102 LEU A C 1
ATOM 766 O O . LEU A 1 102 ? 4.852 5.049 -3.810 1.00 96.88 102 LEU A O 1
ATOM 770 N N . SER A 1 103 ? 2.919 6.012 -4.441 1.00 97.06 103 SER A N 1
ATOM 771 C CA . SER A 1 103 ? 2.242 5.826 -3.155 1.00 97.06 103 SER A CA 1
ATOM 772 C C . SER A 1 103 ? 1.989 4.351 -2.839 1.00 97.06 103 SER A C 1
ATOM 774 O O . SER A 1 103 ? 2.194 3.937 -1.699 1.00 97.06 103 SER A O 1
ATOM 776 N N . LEU A 1 104 ? 1.610 3.537 -3.830 1.00 97.75 104 LEU A N 1
ATOM 777 C CA . LEU A 1 104 ? 1.444 2.093 -3.659 1.00 97.75 104 LEU A CA 1
ATOM 778 C C . L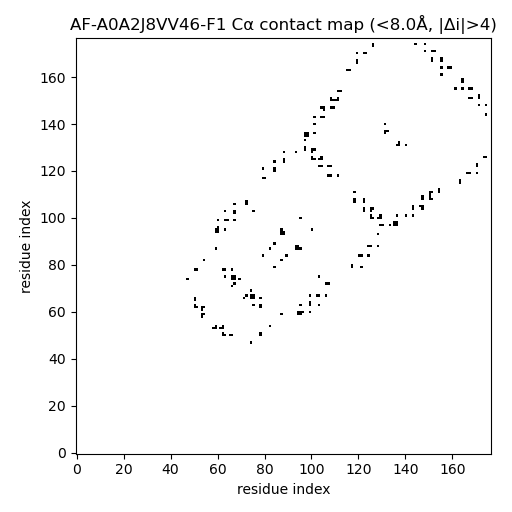EU A 1 104 ? 2.756 1.429 -3.242 1.00 97.75 104 LEU A C 1
ATOM 780 O O . LEU A 1 104 ? 2.784 0.693 -2.256 1.00 97.75 104 LEU A O 1
ATOM 784 N N . ILE A 1 105 ? 3.854 1.747 -3.929 1.00 97.44 105 ILE A N 1
ATOM 785 C CA . ILE A 1 105 ? 5.187 1.237 -3.596 1.00 97.44 105 ILE A CA 1
ATOM 786 C C . ILE A 1 105 ? 5.574 1.621 -2.168 1.00 97.44 105 ILE A C 1
ATOM 788 O O . ILE A 1 105 ? 5.988 0.768 -1.379 1.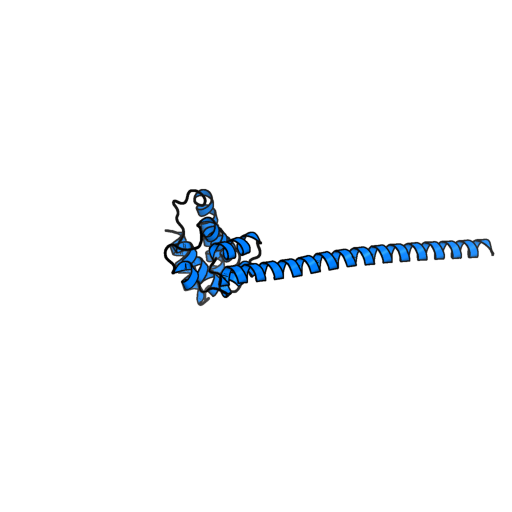00 97.44 105 ILE A O 1
ATOM 792 N N . GLN A 1 106 ? 5.401 2.895 -1.814 1.00 96.38 106 GLN A N 1
ATOM 793 C CA . GLN A 1 106 ? 5.706 3.386 -0.476 1.00 96.38 106 GLN A CA 1
ATOM 794 C C . GLN A 1 106 ? 4.908 2.635 0.599 1.00 96.38 106 GLN A C 1
ATOM 796 O O . GLN A 1 106 ? 5.477 2.197 1.602 1.00 96.38 106 GLN A O 1
ATOM 801 N N . GLN A 1 107 ? 3.598 2.478 0.399 1.00 96.81 107 GLN A N 1
ATOM 802 C CA . GLN A 1 107 ? 2.722 1.907 1.414 1.00 96.81 107 GLN A CA 1
ATOM 803 C C . GLN A 1 107 ? 2.934 0.396 1.561 1.00 96.81 107 GLN A C 1
ATOM 805 O O . GLN A 1 107 ? 3.049 -0.080 2.691 1.00 96.81 107 GLN A O 1
ATOM 810 N N . LEU A 1 108 ? 3.088 -0.356 0.465 1.00 97.44 108 LEU A N 1
ATOM 811 C CA . LEU A 1 108 ? 3.357 -1.800 0.523 1.00 97.44 108 LEU A CA 1
ATOM 812 C C . LEU A 1 108 ? 4.728 -2.122 1.134 1.00 97.44 108 LEU A C 1
ATOM 814 O O . LEU A 1 108 ? 4.845 -3.092 1.879 1.00 97.44 108 LEU A O 1
ATOM 818 N N . ALA A 1 109 ? 5.755 -1.309 0.870 1.00 96.31 109 ALA A N 1
ATOM 819 C CA . ALA A 1 109 ? 7.095 -1.523 1.420 1.00 96.31 109 ALA A CA 1
ATOM 820 C C . ALA A 1 109 ? 7.239 -1.104 2.895 1.00 96.31 109 ALA A C 1
ATOM 822 O O . ALA A 1 109 ? 8.222 -1.469 3.544 1.00 96.31 109 ALA A O 1
ATOM 823 N N . SER A 1 110 ? 6.290 -0.329 3.433 1.00 94.56 110 SER A N 1
ATOM 824 C CA . SER A 1 110 ? 6.358 0.188 4.807 1.00 94.56 110 SER A CA 1
ATOM 825 C C . SER A 1 110 ? 6.420 -0.927 5.864 1.00 94.56 110 SER A C 1
ATOM 827 O O . SER A 1 110 ? 7.148 -0.792 6.860 1.00 94.56 110 SER A O 1
ATOM 829 N N . ASP A 1 111 ? 5.734 -2.041 5.586 1.00 93.12 111 ASP A N 1
ATOM 830 C CA . ASP A 1 111 ? 5.688 -3.269 6.374 1.00 93.12 111 ASP A CA 1
ATOM 831 C C . ASP A 1 111 ? 5.751 -4.500 5.455 1.00 93.12 111 ASP A C 1
ATOM 833 O O . ASP A 1 111 ? 4.838 -4.742 4.671 1.00 93.12 111 ASP A O 1
ATOM 837 N N . LEU A 1 112 ? 6.791 -5.321 5.600 1.00 93.50 112 LEU A N 1
ATOM 838 C CA . LEU A 1 112 ? 6.958 -6.590 4.879 1.00 93.50 112 LEU A CA 1
ATOM 839 C C . LEU A 1 112 ? 6.803 -7.819 5.793 1.00 93.50 112 LEU A C 1
ATOM 841 O O . LEU A 1 112 ? 7.158 -8.922 5.385 1.00 93.50 112 LEU A O 1
ATOM 845 N N . GLY A 1 113 ? 6.280 -7.655 7.015 1.00 89.94 113 GLY A N 1
ATOM 846 C CA . GLY A 1 113 ? 6.140 -8.745 7.987 1.00 89.94 113 GLY A CA 1
ATOM 847 C C . GLY A 1 113 ? 4.943 -9.671 7.745 1.00 89.94 113 GLY A C 1
ATOM 848 O O . GLY A 1 113 ? 4.907 -10.783 8.260 1.00 89.94 113 GLY A O 1
ATOM 849 N N . THR A 1 114 ? 3.952 -9.235 6.964 1.00 91.12 114 THR A N 1
ATOM 850 C CA . THR A 1 114 ? 2.753 -10.026 6.638 1.00 91.12 114 THR A CA 1
ATOM 851 C C . THR A 1 114 ? 2.368 -9.874 5.175 1.00 91.12 114 THR A C 1
ATOM 853 O O . THR A 1 114 ? 2.628 -8.827 4.573 1.00 91.12 114 THR A O 1
ATOM 856 N N . ARG A 1 115 ? 1.707 -10.902 4.614 1.00 93.88 115 ARG A N 1
ATOM 857 C CA . ARG A 1 115 ? 1.253 -10.934 3.206 1.00 93.88 115 ARG A CA 1
ATOM 858 C C . ARG A 1 115 ? 2.373 -10.556 2.226 1.00 93.88 115 ARG A C 1
ATOM 860 O O . ARG A 1 115 ? 2.155 -9.880 1.226 1.00 93.88 115 ARG A O 1
ATOM 867 N N . THR A 1 116 ? 3.594 -10.966 2.558 1.00 94.56 116 THR A N 1
ATOM 868 C CA . THR A 1 116 ? 4.821 -10.502 1.910 1.00 94.56 116 THR A CA 1
ATOM 869 C C . THR A 1 116 ? 4.882 -10.908 0.446 1.00 94.56 116 THR A C 1
ATOM 871 O O . THR A 1 116 ? 5.328 -10.116 -0.371 1.00 94.56 116 THR A O 1
ATOM 874 N N . ASP A 1 117 ? 4.385 -12.095 0.102 1.00 95.12 117 ASP A N 1
ATOM 875 C CA . ASP A 1 117 ? 4.347 -12.578 -1.281 1.00 95.12 117 ASP A CA 1
ATOM 876 C C . ASP A 1 117 ? 3.517 -11.648 -2.185 1.00 95.12 117 ASP A C 1
ATOM 878 O O . ASP A 1 117 ? 4.025 -11.110 -3.167 1.00 95.12 117 ASP A O 1
ATOM 882 N N . LEU A 1 118 ? 2.286 -11.329 -1.761 1.00 96.00 118 LEU A N 1
ATOM 883 C CA . LEU A 1 118 ? 1.412 -10.376 -2.450 1.00 96.00 118 LEU A CA 1
ATOM 884 C C . LEU A 1 118 ? 2.069 -8.996 -2.588 1.00 96.00 118 LEU A C 1
ATOM 886 O O . LEU A 1 118 ? 2.079 -8.414 -3.672 1.00 96.00 118 LEU A O 1
ATOM 890 N N . LYS A 1 119 ? 2.643 -8.479 -1.494 1.00 96.88 119 LYS A N 1
ATOM 891 C CA . LYS A 1 119 ? 3.321 -7.175 -1.486 1.00 96.88 119 LYS A CA 1
ATOM 892 C C . LYS A 1 119 ? 4.494 -7.150 -2.461 1.00 96.88 119 LYS A C 1
ATOM 894 O O . LYS A 1 119 ? 4.620 -6.194 -3.214 1.00 96.88 119 LYS A O 1
ATOM 899 N N . LEU A 1 120 ? 5.340 -8.181 -2.460 1.00 96.25 120 LEU A N 1
ATOM 900 C CA . LEU A 1 120 ? 6.500 -8.262 -3.348 1.00 96.25 120 LEU A CA 1
ATOM 901 C C . LEU A 1 120 ? 6.084 -8.374 -4.817 1.00 96.25 120 LEU A C 1
ATOM 903 O O . LEU A 1 120 ? 6.688 -7.700 -5.646 1.00 96.25 120 LEU A O 1
ATOM 907 N N . SER A 1 121 ? 5.040 -9.149 -5.126 1.00 95.94 121 SER A N 1
ATOM 908 C CA . SER A 1 121 ? 4.501 -9.251 -6.486 1.00 95.94 121 SER A CA 1
ATOM 909 C C . SER A 1 121 ? 3.990 -7.900 -7.000 1.00 95.94 121 SER A C 1
ATOM 911 O O . SER A 1 121 ? 4.371 -7.475 -8.088 1.00 95.94 121 SER A O 1
ATOM 913 N N . TYR A 1 122 ? 3.212 -7.173 -6.193 1.00 97.62 122 TYR A N 1
ATOM 914 C CA . TYR A 1 122 ? 2.754 -5.828 -6.548 1.00 97.62 122 TYR A CA 1
ATOM 915 C C . TYR A 1 122 ? 3.892 -4.808 -6.646 1.00 97.62 122 TYR A C 1
ATOM 917 O O . TYR A 1 122 ? 3.880 -3.960 -7.535 1.00 97.62 122 TYR A O 1
ATOM 925 N N . LEU A 1 123 ? 4.862 -4.863 -5.729 1.00 97.38 123 LEU A N 1
ATOM 926 C CA . LEU A 1 123 ? 6.009 -3.955 -5.720 1.00 97.38 123 LEU A CA 1
ATOM 927 C C . LEU A 1 123 ? 6.858 -4.106 -6.979 1.00 97.38 123 LEU A C 1
ATOM 929 O O . LEU A 1 123 ? 7.290 -3.106 -7.542 1.00 97.38 123 LEU A O 1
ATOM 933 N N . GLU A 1 124 ? 7.099 -5.338 -7.412 1.00 95.38 124 GLU A N 1
ATOM 934 C CA . GLU A 1 124 ? 7.865 -5.616 -8.622 1.00 95.38 124 GLU A CA 1
ATOM 935 C C . GLU A 1 124 ? 7.205 -5.027 -9.864 1.00 95.38 124 GLU A C 1
ATOM 937 O O . GLU A 1 124 ? 7.838 -4.250 -10.579 1.00 95.38 124 GLU A O 1
ATOM 942 N N . GLU A 1 125 ? 5.922 -5.315 -10.068 1.00 95.81 125 GLU A N 1
ATOM 943 C CA . GLU A 1 125 ? 5.167 -4.782 -11.200 1.00 95.81 125 GLU A CA 1
ATOM 944 C C . GLU A 1 125 ? 5.062 -3.253 -11.162 1.00 95.81 125 GLU A C 1
ATOM 946 O O . GLU A 1 125 ? 5.277 -2.584 -12.175 1.00 95.81 125 GLU A O 1
ATOM 951 N N . ALA A 1 126 ? 4.798 -2.674 -9.987 1.00 96.25 126 ALA A N 1
ATOM 952 C CA . ALA A 1 126 ? 4.696 -1.228 -9.839 1.00 96.25 126 ALA A CA 1
ATOM 953 C C . ALA A 1 126 ? 6.020 -0.521 -10.157 1.00 96.25 126 ALA A C 1
ATOM 955 O O . ALA A 1 126 ? 6.009 0.504 -10.835 1.00 96.25 126 ALA A O 1
ATOM 956 N N . VAL A 1 127 ? 7.155 -1.075 -9.713 1.00 95.31 127 VAL A N 1
ATOM 957 C CA . VAL A 1 127 ? 8.486 -0.522 -10.004 1.00 95.31 127 VAL A CA 1
ATOM 958 C C . VAL A 1 127 ? 8.800 -0.587 -11.502 1.00 95.31 127 VAL A C 1
ATOM 960 O O . VAL A 1 127 ? 9.357 0.373 -12.027 1.00 95.31 127 VAL A O 1
ATOM 963 N N . MET A 1 128 ? 8.405 -1.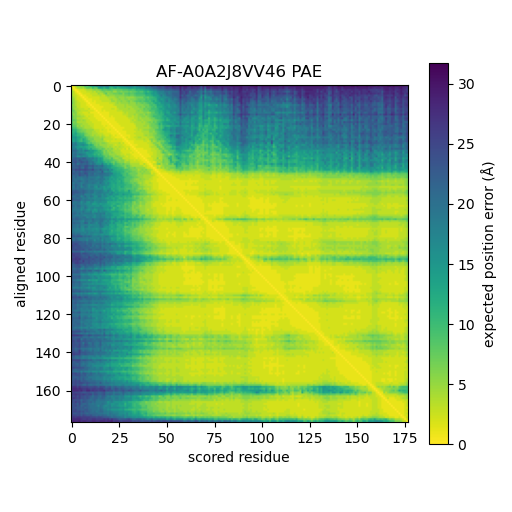652 -12.213 1.00 93.56 128 MET A N 1
ATOM 964 C CA . MET A 1 128 ? 8.598 -1.746 -13.674 1.00 93.56 128 MET A CA 1
ATOM 965 C C . MET A 1 128 ? 7.828 -0.681 -14.464 1.00 93.56 128 MET A C 1
ATOM 967 O O . MET A 1 128 ? 8.233 -0.331 -15.570 1.00 93.56 128 MET A O 1
ATOM 971 N N . HIS A 1 129 ? 6.733 -0.166 -13.903 1.00 94.69 129 HIS A N 1
ATOM 972 C CA . HIS A 1 129 ? 5.870 0.826 -14.544 1.00 94.69 129 HIS A CA 1
ATOM 973 C C . HIS A 1 129 ? 6.157 2.272 -14.107 1.00 94.69 129 HIS A C 1
ATOM 975 O O . HIS A 1 129 ? 5.441 3.189 -14.523 1.00 94.69 129 HIS A O 1
ATOM 981 N N . LEU A 1 130 ? 7.189 2.501 -13.287 1.00 93.44 130 LEU A N 1
ATOM 982 C CA . LEU A 1 130 ? 7.597 3.850 -12.902 1.00 93.44 130 LEU A CA 1
ATOM 983 C C . LEU A 1 130 ? 8.315 4.577 -14.044 1.00 93.44 130 LEU A C 1
ATOM 985 O O . LEU A 1 130 ? 9.327 4.120 -14.576 1.00 93.44 130 LEU A O 1
ATOM 989 N N . ASP A 1 131 ? 7.832 5.776 -14.346 1.00 93.00 131 ASP A N 1
ATOM 990 C CA . ASP A 1 131 ? 8.469 6.718 -15.253 1.00 93.00 131 ASP A CA 1
ATOM 991 C C . ASP A 1 131 ? 9.296 7.733 -14.456 1.00 93.00 131 ASP A C 1
ATOM 993 O O . ASP A 1 131 ? 8.775 8.659 -13.838 1.00 93.00 131 ASP A O 1
ATOM 997 N N . HIS A 1 132 ? 10.618 7.581 -14.507 1.00 89.56 132 HIS A N 1
ATOM 998 C CA . HIS A 1 132 ? 11.567 8.441 -13.796 1.00 89.56 132 HIS A CA 1
ATOM 999 C C . HIS A 1 132 ? 11.635 9.869 -14.365 1.00 89.56 132 HIS A C 1
ATOM 1001 O O . HIS A 1 132 ? 12.231 10.757 -13.749 1.00 89.56 132 HIS A O 1
ATOM 1007 N N . SER A 1 133 ? 11.045 10.098 -15.541 1.00 91.12 133 SER A N 1
ATOM 1008 C CA . SER A 1 133 ? 10.950 11.413 -16.169 1.00 91.12 133 SER A CA 1
ATOM 1009 C C . SER A 1 133 ? 9.674 12.176 -15.796 1.00 91.12 133 SER A C 1
ATOM 1011 O O . SER A 1 133 ? 9.577 13.366 -16.107 1.00 91.12 133 SER A O 1
ATOM 1013 N N . ASP A 1 134 ? 8.734 11.540 -15.084 1.00 93.44 134 ASP A N 1
ATOM 1014 C CA . ASP A 1 134 ? 7.460 12.149 -14.706 1.00 93.44 134 ASP A CA 1
ATOM 1015 C C . ASP A 1 134 ? 7.667 13.365 -13.779 1.00 93.44 134 ASP A C 1
ATOM 1017 O O . ASP A 1 134 ? 8.218 13.239 -12.679 1.00 93.44 134 ASP A O 1
ATOM 1021 N N . PRO A 1 135 ? 7.208 14.565 -14.177 1.00 90.75 135 PRO A N 1
ATOM 1022 C CA . PRO A 1 135 ? 7.516 15.802 -13.464 1.00 90.75 135 PRO A CA 1
ATOM 1023 C C . PRO A 1 135 ? 6.876 15.885 -12.074 1.00 90.75 135 PRO A C 1
ATOM 1025 O O . PRO A 1 135 ? 7.334 16.672 -11.249 1.00 90.75 135 PRO A O 1
ATOM 1028 N N . ILE A 1 136 ? 5.824 15.106 -11.805 1.00 92.62 136 ILE A N 1
ATOM 1029 C CA . ILE A 1 136 ? 5.093 15.140 -10.533 1.00 92.62 136 ILE A CA 1
ATOM 1030 C C . ILE A 1 136 ? 5.817 14.286 -9.486 1.00 92.62 136 ILE A C 1
ATOM 1032 O O . ILE A 1 136 ? 5.949 14.676 -8.323 1.00 92.62 136 ILE A O 1
ATOM 1036 N N . THR A 1 137 ? 6.290 13.110 -9.889 1.00 93.12 137 THR A N 1
ATOM 1037 C CA . THR A 1 137 ? 6.842 12.106 -8.974 1.00 93.12 137 THR A CA 1
ATOM 1038 C C . THR A 1 137 ? 8.360 12.135 -8.859 1.00 93.12 137 THR A C 1
ATOM 1040 O O . THR A 1 137 ? 8.876 11.718 -7.817 1.00 93.12 137 THR A O 1
ATOM 1043 N N . ARG A 1 138 ? 9.084 12.670 -9.854 1.00 92.56 138 ARG A N 1
ATOM 1044 C CA . ARG A 1 138 ? 10.558 12.668 -9.911 1.00 92.56 138 ARG A C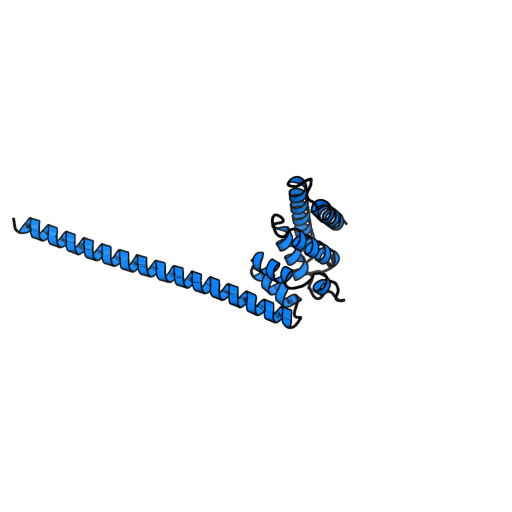A 1
ATOM 1045 C C . ARG A 1 138 ? 11.226 13.132 -8.617 1.00 92.56 138 ARG A C 1
ATOM 1047 O O . ARG A 1 138 ? 12.135 12.467 -8.124 1.00 92.56 138 ARG A O 1
ATOM 1054 N N . ASP A 1 139 ? 10.758 14.239 -8.045 1.00 92.75 139 ASP A N 1
ATOM 1055 C CA . ASP A 1 139 ? 11.385 14.843 -6.862 1.00 92.75 139 ASP A CA 1
ATOM 1056 C C . ASP A 1 139 ? 11.196 13.984 -5.591 1.00 92.75 139 ASP A C 1
ATOM 1058 O O . ASP A 1 139 ? 12.013 14.028 -4.671 1.00 92.75 139 ASP A O 1
ATOM 1062 N N . HIS A 1 140 ? 10.158 13.143 -5.550 1.00 93.25 140 HIS A N 1
ATOM 1063 C CA . HIS A 1 140 ? 9.860 12.247 -4.427 1.00 93.25 140 HIS A CA 1
ATOM 1064 C C . HIS A 1 140 ? 10.463 10.847 -4.613 1.00 93.25 140 HIS A C 1
ATOM 1066 O O . HIS A 1 140 ? 10.758 10.152 -3.635 1.00 93.25 140 HIS A O 1
ATOM 1072 N N . MET A 1 141 ? 10.669 10.434 -5.864 1.00 93.25 141 MET A N 1
ATOM 1073 C CA . MET A 1 141 ? 11.012 9.066 -6.238 1.00 93.25 141 MET A CA 1
ATOM 1074 C C . MET A 1 141 ? 12.306 8.580 -5.587 1.00 93.25 141 MET A C 1
ATOM 1076 O O . MET A 1 141 ? 12.323 7.510 -4.982 1.00 93.25 141 MET A O 1
ATOM 1080 N N . GLY A 1 142 ? 13.367 9.393 -5.608 1.00 92.50 142 GLY A N 1
ATOM 1081 C CA . GLY A 1 142 ? 14.657 9.018 -5.018 1.00 92.50 142 GLY A CA 1
ATOM 1082 C C . GLY A 1 142 ? 14.566 8.674 -3.526 1.00 92.50 142 GLY A C 1
ATOM 1083 O O . GLY A 1 142 ? 15.160 7.689 -3.078 1.00 92.50 142 GLY A O 1
ATOM 1084 N N . SER A 1 143 ? 13.774 9.439 -2.766 1.00 95.12 143 SER A N 1
ATOM 1085 C CA . SER A 1 143 ? 13.547 9.192 -1.336 1.00 95.12 143 SER A CA 1
ATOM 1086 C C . SER A 1 143 ? 12.733 7.920 -1.104 1.00 95.12 143 SER A C 1
ATOM 1088 O O . SER A 1 143 ? 13.112 7.090 -0.275 1.00 95.12 143 SER A O 1
ATOM 1090 N N . VAL A 1 144 ? 11.651 7.721 -1.864 1.00 95.88 144 VAL A N 1
ATOM 1091 C CA . VAL A 1 144 ? 10.810 6.520 -1.744 1.00 95.88 144 VAL A CA 1
ATOM 1092 C C . VAL A 1 144 ? 11.613 5.266 -2.088 1.00 95.88 144 VAL A C 1
ATOM 1094 O O . VAL A 1 144 ? 11.623 4.323 -1.300 1.00 95.88 144 VAL A O 1
ATOM 1097 N N . MET A 1 145 ? 12.369 5.263 -3.190 1.00 95.12 145 MET A N 1
ATOM 1098 C CA . MET A 1 145 ? 13.195 4.111 -3.569 1.00 95.12 145 MET A CA 1
ATOM 1099 C C . MET A 1 145 ? 14.272 3.809 -2.520 1.00 95.12 145 MET A C 1
ATOM 1101 O O . MET A 1 145 ? 14.511 2.646 -2.195 1.00 95.12 145 MET A O 1
ATOM 1105 N N . ALA A 1 146 ? 14.891 4.835 -1.924 1.00 94.75 146 ALA A N 1
ATOM 1106 C CA . ALA A 1 146 ? 15.841 4.642 -0.829 1.00 94.75 146 ALA A CA 1
ATOM 1107 C C . ALA A 1 146 ? 15.202 3.966 0.393 1.00 94.75 146 ALA A C 1
ATOM 1109 O O . ALA A 1 146 ? 15.792 3.041 0.958 1.00 94.75 146 ALA A O 1
ATOM 1110 N N . GLN A 1 147 ? 13.986 4.374 0.762 1.00 96.00 147 GLN A N 1
ATOM 1111 C CA . GLN A 1 147 ? 13.237 3.765 1.863 1.00 96.00 147 GLN A CA 1
ATOM 1112 C C . GLN A 1 147 ? 12.869 2.308 1.559 1.00 96.00 147 GLN A C 1
ATOM 1114 O O . GLN A 1 147 ? 13.074 1.437 2.405 1.00 96.00 147 GLN A O 1
ATOM 1119 N N . VAL A 1 148 ? 12.396 2.014 0.344 1.00 96.62 148 VAL A N 1
ATOM 1120 C CA . VAL A 1 148 ? 12.057 0.643 -0.076 1.00 96.62 148 VAL A CA 1
ATOM 1121 C C . VAL A 1 148 ? 13.293 -0.258 -0.015 1.00 96.62 148 VAL A C 1
ATOM 1123 O O . VAL A 1 148 ? 13.230 -1.344 0.561 1.00 96.62 148 VAL A O 1
ATOM 1126 N N . ARG A 1 149 ? 14.448 0.206 -0.515 1.00 95.44 149 ARG A N 1
ATOM 1127 C CA . ARG A 1 149 ? 15.719 -0.537 -0.421 1.00 95.44 149 ARG A CA 1
ATOM 1128 C C . ARG A 1 149 ? 16.094 -0.845 1.026 1.00 95.44 149 ARG A C 1
ATOM 1130 O O . ARG A 1 149 ? 16.467 -1.975 1.334 1.00 95.44 149 ARG A O 1
ATOM 1137 N N . GLN A 1 150 ? 15.970 0.135 1.921 1.00 95.75 150 GLN A N 1
ATOM 1138 C CA . GLN A 1 150 ? 16.256 -0.060 3.342 1.00 95.75 150 GLN A CA 1
ATOM 1139 C C . GLN A 1 150 ? 15.339 -1.127 3.962 1.00 95.75 150 GLN A C 1
ATOM 1141 O O . GLN A 1 150 ? 15.815 -1.988 4.704 1.00 95.75 150 GLN A O 1
ATOM 1146 N N . LYS A 1 151 ? 14.041 -1.103 3.637 1.00 95.44 151 LYS A N 1
ATOM 1147 C CA . LYS A 1 151 ? 13.050 -2.070 4.133 1.00 95.44 151 LYS A CA 1
ATOM 1148 C C . LYS A 1 151 ? 13.296 -3.482 3.603 1.00 95.44 151 LYS A C 1
ATOM 1150 O O . LYS A 1 151 ? 13.267 -4.433 4.380 1.00 95.44 151 LYS A O 1
ATOM 1155 N N . LEU A 1 152 ? 13.619 -3.621 2.317 1.00 95.25 152 LEU A N 1
ATOM 1156 C CA . LEU A 1 152 ? 13.987 -4.908 1.717 1.00 95.25 152 LEU A CA 1
ATOM 1157 C C . LEU A 1 152 ? 15.269 -5.476 2.329 1.00 95.25 152 LEU A C 1
ATOM 1159 O O . LEU A 1 152 ? 15.332 -6.668 2.625 1.00 95.25 152 LEU A O 1
ATOM 1163 N N . PHE A 1 153 ? 16.274 -4.631 2.570 1.00 94.50 153 PHE A N 1
ATOM 1164 C CA . PHE A 1 153 ? 17.501 -5.050 3.242 1.00 94.50 153 PHE A CA 1
ATOM 1165 C C . PHE A 1 153 ? 17.222 -5.566 4.660 1.00 94.50 153 PHE A C 1
ATOM 1167 O O . PHE A 1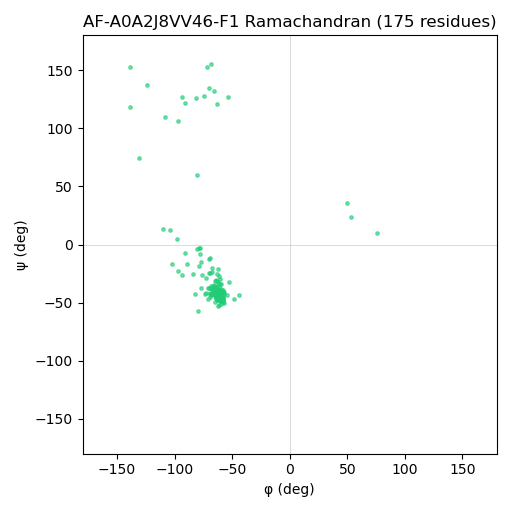 153 ? 17.706 -6.634 5.029 1.00 94.50 153 PHE A O 1
ATOM 1174 N N . GLN A 1 154 ? 16.404 -4.850 5.439 1.00 94.31 154 GLN A N 1
ATOM 1175 C CA . GLN A 1 154 ? 15.994 -5.284 6.779 1.00 94.31 154 GLN A CA 1
ATOM 1176 C C . GLN A 1 154 ? 15.255 -6.627 6.744 1.00 94.31 154 GLN A C 1
ATOM 1178 O O . GLN A 1 154 ? 15.582 -7.517 7.525 1.00 94.31 154 GLN A O 1
ATOM 1183 N N . PHE A 1 155 ? 14.313 -6.795 5.814 1.00 94.12 155 PHE A N 1
ATOM 1184 C CA . PHE A 1 155 ? 13.585 -8.050 5.618 1.00 94.12 155 PHE A CA 1
ATOM 1185 C C . PHE A 1 155 ? 14.529 -9.225 5.307 1.00 94.12 155 PHE A C 1
ATOM 1187 O O . PHE A 1 155 ? 14.458 -10.270 5.951 1.00 94.12 155 PHE A O 1
ATOM 1194 N N . LEU A 1 156 ? 15.472 -9.036 4.379 1.00 93.06 156 LEU A N 1
ATOM 1195 C CA . LEU A 1 156 ? 16.439 -10.069 3.991 1.00 93.06 156 LEU A CA 1
ATOM 1196 C C . LEU A 1 156 ? 17.394 -10.470 5.125 1.00 93.06 156 LEU A C 1
ATOM 1198 O O . LEU A 1 156 ? 17.824 -11.621 5.170 1.00 93.06 156 LEU A O 1
ATOM 1202 N N . GLN A 1 157 ? 17.731 -9.535 6.017 1.00 92.00 157 GLN A N 1
ATOM 1203 C CA . GLN A 1 157 ? 18.571 -9.805 7.188 1.00 92.00 157 GLN A CA 1
ATOM 1204 C C . GLN A 1 157 ? 17.799 -10.515 8.304 1.00 92.00 157 GLN A C 1
ATOM 1206 O O . GLN A 1 157 ? 18.359 -11.375 8.981 1.00 92.00 157 GLN A O 1
ATOM 1211 N N . ALA A 1 158 ? 16.527 -10.159 8.496 1.00 90.44 158 ALA A N 1
ATOM 1212 C CA . ALA A 1 158 ? 15.674 -10.768 9.510 1.00 90.44 158 ALA A CA 1
ATOM 1213 C C . ALA A 1 158 ? 15.348 -12.234 9.186 1.00 90.44 158 ALA A C 1
ATOM 1215 O O . ALA A 1 158 ? 15.294 -13.059 10.096 1.00 90.44 158 ALA A O 1
ATOM 1216 N N . GLU A 1 159 ? 15.182 -12.575 7.902 1.00 81.62 159 GLU A N 1
ATOM 1217 C CA . GLU A 1 159 ? 14.801 -13.927 7.478 1.00 81.62 159 GLU A CA 1
ATOM 1218 C C . GLU A 1 159 ? 15.702 -14.487 6.354 1.00 81.62 159 GLU A C 1
ATOM 1220 O O . GLU A 1 159 ? 15.275 -14.627 5.201 1.00 81.62 159 GLU A O 1
ATOM 1225 N N . PRO A 1 160 ? 16.953 -14.892 6.661 1.00 77.19 160 PRO A N 1
ATOM 1226 C CA . PRO A 1 160 ? 17.946 -15.283 5.651 1.00 77.19 160 PRO A CA 1
ATOM 1227 C C . PRO A 1 160 ? 17.539 -16.488 4.788 1.00 77.19 160 PRO A C 1
ATOM 1229 O O . PRO A 1 160 ? 17.982 -16.618 3.642 1.00 77.19 160 PRO A O 1
ATOM 1232 N N . HIS A 1 161 ? 16.695 -17.366 5.340 1.00 79.81 161 HIS A N 1
ATOM 1233 C CA . HIS A 1 161 ? 16.221 -18.603 4.715 1.00 79.81 161 HIS A CA 1
ATOM 1234 C C . HIS A 1 161 ? 14.776 -18.514 4.195 1.00 79.81 161 HIS A C 1
ATOM 1236 O O . HIS A 1 161 ? 14.192 -19.542 3.852 1.00 79.81 161 HIS A O 1
ATOM 1242 N N . ASN A 1 162 ? 14.188 -17.314 4.107 1.00 84.19 162 ASN A N 1
ATOM 1243 C CA . ASN A 1 162 ? 12.844 -17.157 3.556 1.00 84.19 162 ASN A CA 1
ATOM 1244 C C . ASN A 1 162 ? 12.823 -17.515 2.056 1.00 84.19 162 ASN A C 1
ATOM 1246 O O . ASN A 1 162 ? 13.637 -17.028 1.264 1.00 84.19 162 ASN A O 1
ATOM 1250 N N . SER A 1 163 ? 11.851 -18.338 1.656 1.00 88.88 163 SER A N 1
ATOM 1251 C CA . SER A 1 163 ? 11.558 -18.675 0.255 1.00 88.88 163 SER A CA 1
ATOM 1252 C C . SER A 1 163 ? 11.363 -17.441 -0.646 1.00 88.88 163 SER A C 1
ATOM 1254 O O . SER A 1 163 ? 11.802 -17.440 -1.798 1.00 88.88 163 SER A O 1
ATOM 1256 N N . LEU A 1 164 ? 10.822 -16.351 -0.092 1.00 92.44 164 LEU A N 1
ATOM 1257 C CA . LEU A 1 164 ? 10.603 -15.063 -0.757 1.00 92.44 164 LEU A CA 1
ATOM 1258 C C . LEU A 1 164 ? 11.878 -14.216 -0.884 1.00 92.44 164 LEU A C 1
ATOM 1260 O O . LEU A 1 164 ? 11.900 -13.210 -1.596 1.00 92.44 164 LEU A O 1
ATOM 1264 N N . GLY A 1 165 ? 12.984 -14.629 -0.257 1.00 91.31 165 GLY A N 1
ATOM 1265 C CA . GLY A 1 165 ? 14.250 -13.899 -0.296 1.00 91.31 165 GLY A CA 1
ATOM 1266 C C . GLY A 1 165 ? 14.847 -13.774 -1.702 1.00 91.31 165 GLY A C 1
ATOM 1267 O O . GLY A 1 165 ? 15.662 -12.885 -1.942 1.00 91.31 165 GLY A O 1
ATOM 1268 N N . LYS A 1 166 ? 14.461 -14.637 -2.653 1.00 92.00 166 LYS A N 1
ATOM 1269 C CA . LYS A 1 166 ? 14.839 -14.486 -4.070 1.00 92.00 166 LYS A CA 1
ATOM 1270 C C . LYS A 1 166 ? 14.106 -13.313 -4.727 1.00 92.00 166 LYS A C 1
ATOM 1272 O O . LYS A 1 166 ? 14.758 -12.494 -5.369 1.00 92.00 166 LYS A O 1
ATOM 1277 N N . ALA A 1 167 ? 12.791 -13.211 -4.526 1.00 92.31 167 ALA A N 1
ATOM 1278 C CA . ALA A 1 167 ? 11.973 -12.123 -5.064 1.00 92.31 167 ALA A CA 1
ATOM 1279 C C . ALA A 1 167 ? 12.401 -10.768 -4.480 1.00 92.31 167 ALA A C 1
ATOM 1281 O O . ALA A 1 167 ? 12.691 -9.837 -5.225 1.00 92.31 167 ALA A O 1
ATOM 1282 N N . ALA A 1 168 ? 12.584 -10.686 -3.157 1.00 93.06 168 ALA A N 1
ATOM 1283 C CA . ALA A 1 168 ? 13.044 -9.459 -2.503 1.00 93.06 168 ALA A CA 1
ATOM 1284 C C . ALA A 1 168 ? 14.442 -9.005 -2.976 1.00 93.06 168 ALA A C 1
ATOM 1286 O O . ALA A 1 168 ? 14.692 -7.807 -3.129 1.00 93.06 168 ALA A O 1
ATOM 1287 N N . ARG A 1 169 ? 15.362 -9.945 -3.252 1.00 93.19 169 ARG A N 1
ATOM 1288 C CA . ARG A 1 169 ? 16.676 -9.633 -3.844 1.00 93.19 169 ARG A CA 1
ATOM 1289 C C . ARG A 1 169 ? 16.567 -9.136 -5.283 1.00 93.19 169 ARG A C 1
ATOM 1291 O O . ARG A 1 169 ? 17.237 -8.165 -5.619 1.00 93.19 169 ARG A O 1
ATOM 1298 N N . ARG A 1 170 ? 15.725 -9.761 -6.113 1.00 93.25 170 ARG A N 1
ATOM 1299 C CA . ARG A 1 170 ? 15.458 -9.299 -7.485 1.00 93.25 170 ARG A CA 1
ATOM 1300 C C . ARG A 1 170 ? 14.923 -7.869 -7.483 1.00 93.25 170 ARG A C 1
ATOM 1302 O O . ARG A 1 170 ? 15.501 -7.015 -8.145 1.00 93.25 170 ARG A O 1
ATOM 1309 N N . LEU A 1 171 ? 13.913 -7.599 -6.658 1.00 94.19 171 LEU A N 1
ATOM 1310 C CA . LEU A 1 171 ? 13.364 -6.256 -6.484 1.00 94.19 171 LEU A CA 1
ATOM 1311 C C . LEU A 1 171 ? 14.436 -5.266 -6.014 1.00 94.19 171 LEU A C 1
ATOM 1313 O O . LEU A 1 171 ? 14.536 -4.160 -6.533 1.00 94.19 171 LEU A O 1
ATOM 1317 N N . SER A 1 172 ? 15.296 -5.679 -5.077 1.00 92.62 172 SER A N 1
ATOM 1318 C CA . SER A 1 172 ? 16.401 -4.834 -4.618 1.00 92.62 172 SER A CA 1
ATOM 1319 C C . SER A 1 172 ? 17.334 -4.449 -5.768 1.00 92.62 172 SER A C 1
ATOM 1321 O O . SER A 1 172 ? 17.747 -3.299 -5.818 1.00 92.62 172 SER A O 1
ATOM 1323 N N . LEU A 1 173 ? 17.640 -5.355 -6.703 1.00 91.50 173 LEU A N 1
ATOM 1324 C CA . LEU A 1 173 ? 18.466 -5.051 -7.880 1.00 91.50 173 LEU A CA 1
ATOM 1325 C C . LEU A 1 173 ? 17.782 -4.066 -8.837 1.00 91.50 173 LEU A C 1
ATOM 1327 O O . LEU A 1 173 ? 18.446 -3.155 -9.322 1.00 91.50 173 LEU A O 1
ATOM 1331 N N . MET A 1 174 ? 16.470 -4.199 -9.058 1.00 91.00 174 MET A N 1
ATOM 1332 C CA . MET A 1 174 ? 15.699 -3.274 -9.905 1.00 91.00 174 MET A CA 1
ATOM 1333 C C . MET A 1 174 ? 15.741 -1.835 -9.382 1.00 91.00 174 MET A C 1
ATOM 1335 O O . MET A 1 174 ? 15.783 -0.900 -10.163 1.00 91.00 174 MET A O 1
ATOM 1339 N N . LEU A 1 175 ? 15.793 -1.661 -8.060 1.00 87.62 175 LEU A N 1
ATOM 1340 C CA . LEU A 1 175 ? 15.855 -0.351 -7.403 1.00 87.62 175 LEU A CA 1
ATOM 1341 C C . LEU A 1 175 ? 17.255 0.296 -7.404 1.00 87.62 175 LEU A C 1
ATOM 1343 O O . LEU A 1 175 ? 17.414 1.381 -6.835 1.00 87.62 175 LEU A O 1
ATOM 1347 N N . HIS A 1 176 ? 18.279 -0.394 -7.922 1.00 76.69 176 HIS A N 1
ATOM 1348 C CA . HIS A 1 176 ? 19.643 0.134 -8.076 1.00 76.69 176 HIS A CA 1
ATOM 1349 C C . HIS A 1 176 ? 19.969 0.564 -9.512 1.00 76.69 176 HIS A C 1
ATOM 1351 O O . HIS A 1 176 ? 20.977 1.250 -9.691 1.00 76.69 176 HIS A O 1
ATOM 1357 N N . GLY A 1 177 ? 19.181 0.122 -10.499 1.00 60.31 177 GLY A N 1
ATOM 1358 C CA . GLY A 1 177 ? 19.288 0.567 -11.892 1.00 60.31 177 GLY A CA 1
ATOM 1359 C C . GLY A 1 177 ? 18.665 1.939 -12.077 1.00 60.31 177 GLY A C 1
ATOM 1360 O O . GLY A 1 177 ? 19.230 2.709 -12.881 1.00 60.31 177 GLY A O 1
#

pLDDT: mean 90.79, std 6.64, range [58.16, 97.75]

Nearest PDB structures (foldseek):
  2vxg-assembly1_A  TM=9.321E-01  e=5.813E-08  Drosophila melanogaster
  2vxg-assembly2_B  TM=9.564E-01  e=4.398E-06  Drosophila melanogaster
  6nd4-assembly1_O  TM=5.647E-01  e=5.050E-01  Saccharomyces cerevisiae BY4741

Mean predicted aligned error: 8.57 Å